Protein 5L7S (pdb70)

Solvent-accessible surface area: 15177 Å² total; per-residue (Å²): 104,92,73,116,59,77,24,108,88,24,49,145,74,151,44,56,0,103,105,5,12,48,108,40,53,6,24,177,110,39,10,119,38,108,123,4,69,64,1,23,4,0,4,86,2,0,84,42,28,18,87,104,76,27,82,140,32,0,29,12,31,26,4,1,9,14,2,2,147,68,5,36,10,102,84,1,147,115,10,4,87,64,3,98,134,34,126,45,13,57,157,13,0,28,32,1,53,154,45,22,58,9,107,42,23,212,135,21,22,127,135,82,42,73,0,41,102,8,0,56,89,14,67,0,70,76,7,22,88,61,0,48,71,0,32,0,3,128,19,0,12,89,0,0,61,91,25,51,120,115,152,194,1,10,26,68,76,0,3,58,3,0,87,121,13,10,131,111,52,90,38,4,0,81,3,0,6,93,7,20,114,42,105,44,0,78,78,45,0,19,100,2,0,37,99,8,0,108,85,26,119,78,0,27,147,28,0,17,77,16,0,38,173,46,153,29,57,2,62,36,0,16,146,0,8,118,5,72,96,204,122,176,146,40,122,19,12,82,14,0,34,143,2,3,82,48,16,82,98,141,36,64,145,130,20,42,29,96,73,92,0,82,110,60,48,165,208

Organism: Phytophthora infestans (strain T30-4) (NCBI:txid403677)

Sequence (267 aa):
SAEEAQLKVWIQSQIHPRELFGVLSLGKRAAKLDDNPDFVQWLRLVKDFRANNGNQAFSDLDIYYLLLKTNSPEQLKLLFETLRHTPGMTKIGASMEKSLSGNWIRKALEQDTYPTIVYNTLRLKDAGTKLDDTPMFRQWLEYVEKYWNKNFFGDTQMLTLFQKTMTEEEDIIKLVHMLRNNPGMKSHADKLERYLLLTSESSHKTMADVWLKARETPEEVFRILRLAEKQDDNRMLNLWLRYTQTYRDKIDKNAFSDAEALQFFRK

Structure (mmCIF, N/CA/C/O backbone):
data_5L7S
#
_entry.id   5L7S
#
_cell.length_a   89.160
_cell.length_b   89.160
_cell.length_c   144.320
_cell.angle_alpha   90.00
_cell.angle_beta   90.00
_cell.angle_gamma   120.00
#
_symmetry.space_group_name_H-M   'P 31 2 1'
#
loop_
_atom_site.group_PDB
_atom_site.id
_atom_site.type_symbol
_atom_site.label_atom_id
_atom_site.label_alt_id
_atom_site.label_comp_id
_atom_site.label_asym_id
_atom_site.label_entity_id
_atom_site.label_seq_id
_atom_site.pdbx_PDB_ins_code
_atom_site.Cartn_x
_atom_site.Cartn_y
_atom_site.Cartn_z
_atom_site.occupancy
_atom_site.B_iso_or_equiv
_atom_site.auth_seq_id
_atom_site.auth_comp_id
_atom_site.auth_asym_id
_atom_site.auth_atom_id
_atom_site.pdbx_PDB_model_num
ATOM 1 N N . SER A 1 8 ? -6.176 32.440 -44.093 1.00 111.15 97 SER A N 1
ATOM 2 C CA . SER A 1 8 ? -6.891 33.391 -43.191 1.00 109.36 97 SER A CA 1
ATOM 3 C C . SER A 1 8 ? -5.954 34.508 -42.730 1.00 106.62 97 SER A C 1
ATOM 4 O O . SER A 1 8 ? -4.839 34.238 -42.270 1.00 102.29 97 SER A O 1
ATOM 7 N N . ALA A 1 9 ? -6.429 35.750 -42.838 1.00 107.19 98 ALA A N 1
ATOM 8 C CA . ALA A 1 9 ? -5.635 36.947 -42.509 1.00 107.39 98 ALA A CA 1
ATOM 9 C C . ALA A 1 9 ? -5.131 36.951 -41.059 1.00 107.44 98 ALA A C 1
ATOM 10 O O . ALA A 1 9 ? -3.944 37.196 -40.805 1.00 100.93 98 ALA A O 1
ATOM 12 N N . GLU A 1 10 ? -6.039 36.674 -40.124 1.00 106.15 99 GLU A N 1
ATOM 13 C CA . GLU A 1 10 ? -5.694 36.587 -38.705 1.00 105.06 99 GLU A CA 1
ATOM 14 C C . GLU A 1 10 ? -4.726 35.436 -38.425 1.00 106.67 99 GLU A C 1
ATOM 15 O O . GLU A 1 10 ? -3.748 35.614 -37.693 1.00 105.31 99 GLU A O 1
ATOM 21 N N . GLU A 1 11 ? -4.998 34.270 -39.013 1.00 108.86 100 GLU A N 1
ATOM 22 C CA . GLU A 1 11 ? -4.146 33.082 -38.830 1.00 111.00 100 GLU A CA 1
ATOM 23 C C . GLU A 1 11 ? -2.695 33.291 -39.273 1.00 106.25 100 GLU A C 1
ATOM 24 O O . GLU A 1 11 ? -1.780 32.781 -38.628 1.00 100.03 100 GLU A O 1
ATOM 30 N N . ALA A 1 12 ? -2.496 34.036 -40.362 1.00 105.33 101 ALA A N 1
ATOM 31 C CA . ALA A 1 12 ? -1.152 34.337 -40.885 1.00 106.04 101 ALA A CA 1
ATOM 32 C C . ALA A 1 12 ? -0.398 35.375 -40.048 1.00 104.49 101 ALA A C 1
ATOM 33 O O . ALA A 1 12 ? 0.813 35.239 -39.841 1.00 100.49 101 ALA A O 1
ATOM 35 N N . GLN A 1 13 ? -1.110 36.414 -39.594 1.00 103.49 102 GLN A N 1
A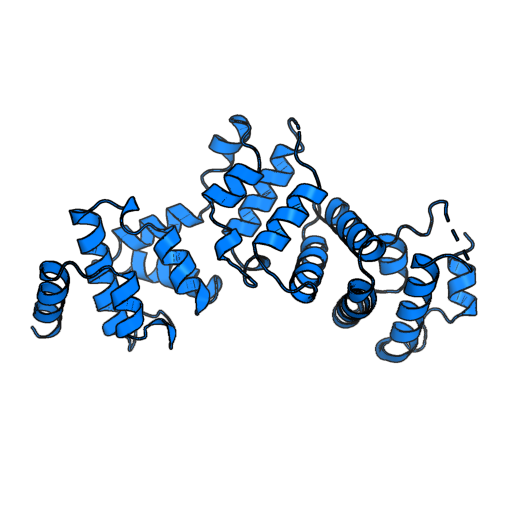TOM 36 C CA . GLN A 1 13 ? -0.538 37.450 -38.716 1.00 98.79 102 GLN A CA 1
ATOM 37 C C . GLN A 1 13 ? 0.026 36.845 -37.431 1.00 97.45 102 GLN A C 1
ATOM 38 O O . GLN A 1 13 ? 1.138 37.174 -37.014 1.00 96.50 102 GLN A O 1
ATOM 44 N N . LEU A 1 14 ? -0.759 35.968 -36.815 1.00 96.68 103 LEU A N 1
ATOM 45 C CA . LEU A 1 14 ? -0.335 35.216 -35.636 1.00 98.54 103 LEU A CA 1
ATOM 46 C C . LEU A 1 14 ? 0.998 34.480 -35.861 1.00 98.57 103 LEU A C 1
ATOM 47 O O . LEU A 1 14 ? 1.898 34.554 -35.019 1.00 94.79 103 LEU A O 1
ATOM 52 N N . LYS A 1 15 ? 1.131 33.810 -37.010 1.00 101.73 104 LYS A N 1
ATOM 53 C CA . LYS A 1 15 ? 2.374 33.101 -37.355 1.00 103.93 104 LYS A CA 1
ATOM 54 C C . LYS A 1 15 ? 3.551 34.063 -37.368 1.00 100.03 104 LYS A C 1
ATOM 55 O O . LYS A 1 15 ? 4.601 33.776 -36.784 1.00 97.36 104 LYS A O 1
ATOM 61 N N . VAL A 1 16 ? 3.353 35.214 -38.011 1.00 98.48 105 VAL A N 1
ATOM 62 C CA . VAL A 1 16 ? 4.393 36.243 -38.101 1.00 99.72 105 VAL A CA 1
ATOM 63 C C . VAL A 1 16 ? 4.901 36.617 -36.707 1.00 99.53 105 VAL A C 1
ATOM 64 O O . VAL A 1 16 ? 6.107 36.607 -36.474 1.00 100.53 105 VAL A O 1
ATOM 68 N N . TRP A 1 17 ? 3.980 36.903 -35.786 1.00 100.57 106 TRP A N 1
ATOM 69 C CA . TRP A 1 17 ? 4.347 37.276 -34.410 1.00 100.28 106 TRP A CA 1
ATOM 70 C C . TRP A 1 17 ? 5.117 36.167 -33.692 1.00 100.47 106 TRP A C 1
ATOM 71 O O . TRP A 1 17 ? 6.092 36.444 -32.980 1.00 96.36 106 TRP A O 1
ATOM 82 N N . ILE A 1 18 ? 4.677 34.923 -33.889 1.00 99.69 107 ILE A N 1
ATOM 83 C CA . ILE A 1 18 ? 5.274 33.768 -33.210 1.00 100.54 107 ILE A CA 1
ATOM 84 C C . ILE A 1 18 ? 6.699 33.537 -33.714 1.00 101.61 107 ILE A C 1
ATOM 85 O O . ILE A 1 18 ? 7.637 33.459 -32.913 1.00 96.01 107 ILE A O 1
ATOM 90 N N . GLN A 1 19 ? 6.849 33.446 -35.037 1.00 105.71 108 GLN A N 1
ATOM 91 C CA . GLN A 1 19 ? 8.170 33.334 -35.682 1.00 107.82 108 GLN A CA 1
ATOM 92 C C . GLN A 1 19 ? 9.113 34.471 -35.295 1.00 105.32 108 GLN A C 1
ATOM 93 O O . GLN A 1 19 ? 10.307 34.244 -35.094 1.00 103.84 108 GLN A O 1
ATOM 99 N N . SER A 1 20 ? 8.564 35.682 -35.184 1.00 105.25 109 SER A N 1
ATOM 100 C CA . SER A 1 20 ? 9.328 36.872 -34.787 1.00 103.90 109 SER A CA 1
ATOM 101 C C . SER A 1 20 ? 9.803 36.877 -33.334 1.00 103.27 109 SER A C 1
ATOM 102 O O . SER A 1 20 ? 10.736 37.612 -33.002 1.00 94.62 109 SER A O 1
ATOM 105 N N . GLN A 1 21 ? 9.145 36.086 -32.481 1.00 107.51 110 GLN A N 1
ATOM 106 C CA . GLN A 1 21 ? 9.450 35.994 -31.049 1.00 107.73 110 GLN A CA 1
ATOM 107 C C . GLN A 1 21 ? 9.317 37.350 -30.344 1.00 107.10 110 GLN A C 1
ATOM 108 O O . GLN A 1 21 ? 10.109 37.691 -29.456 1.00 105.65 110 GLN A O 1
ATOM 114 N N . ILE A 1 22 ? 8.309 38.116 -30.763 1.00 105.69 111 ILE A N 1
ATOM 115 C CA . ILE A 1 22 ? 7.997 39.408 -30.156 1.00 104.98 111 ILE A CA 1
ATOM 116 C C . ILE A 1 22 ? 7.376 39.172 -28.777 1.00 104.92 111 ILE A C 1
ATOM 117 O O . ILE A 1 22 ? 6.540 38.279 -28.615 1.00 107.43 111 ILE A O 1
ATOM 122 N N . HIS A 1 23 ? 7.812 39.951 -27.787 1.00 102.32 112 HIS A N 1
ATOM 123 C CA . HIS A 1 23 ? 7.354 39.777 -26.407 1.00 101.67 112 HIS A CA 1
ATOM 124 C C . HIS A 1 23 ? 5.961 40.405 -26.255 1.00 100.38 112 HIS A C 1
ATOM 125 O O . HIS A 1 23 ? 5.743 41.509 -26.755 1.00 103.47 112 HIS A O 1
ATOM 132 N N . PRO A 1 24 ? 5.013 39.714 -25.575 1.00 95.22 113 PRO A N 1
ATOM 133 C CA . PRO A 1 24 ? 3.637 40.245 -25.544 1.00 94.25 113 PRO A CA 1
ATOM 134 C C . PRO A 1 24 ? 3.467 41.658 -24.952 1.00 92.28 113 PRO A C 1
ATOM 135 O O . PRO A 1 24 ? 2.572 42.379 -25.389 1.00 87.62 113 PRO A O 1
ATOM 139 N N . ARG A 1 25 ? 4.292 42.045 -23.976 1.00 93.27 114 ARG A N 1
ATOM 140 C CA . ARG A 1 25 ? 4.289 43.435 -23.492 1.00 98.26 114 ARG A CA 1
ATOM 141 C C . ARG A 1 25 ? 4.598 44.431 -24.616 1.00 97.57 114 ARG A C 1
ATOM 142 O O . ARG A 1 25 ? 3.928 45.465 -24.719 1.00 96.77 114 ARG A O 1
ATOM 150 N N . GLU A 1 26 ? 5.591 44.111 -25.452 1.00 96.00 115 GLU A N 1
ATOM 151 C CA . GLU A 1 26 ? 5.956 44.955 -26.605 1.00 94.24 115 GLU A CA 1
ATOM 152 C C . GLU A 1 26 ? 4.812 45.044 -27.614 1.00 90.38 115 GLU A C 1
ATOM 153 O O . GLU A 1 26 ? 4.495 46.132 -28.098 1.00 89.98 115 GLU A O 1
ATOM 159 N N . LEU A 1 27 ? 4.200 43.902 -27.927 1.00 87.29 116 LEU A N 1
ATOM 160 C CA . LEU A 1 27 ? 3.076 43.864 -28.869 1.00 85.33 116 LEU A CA 1
ATOM 161 C C . LEU A 1 27 ? 1.847 44.591 -28.326 1.00 81.90 116 LEU A C 1
ATOM 162 O O . LEU A 1 27 ? 1.150 45.267 -29.076 1.00 82.78 116 LEU A O 1
ATOM 167 N N . PHE A 1 28 ? 1.580 44.438 -27.031 1.00 81.65 117 PHE A N 1
ATOM 168 C CA . PHE A 1 28 ? 0.474 45.147 -26.374 1.00 83.43 117 PHE A CA 1
ATOM 169 C C . PHE A 1 28 ? 0.579 46.665 -26.596 1.00 82.40 117 PHE A C 1
ATOM 170 O O . PHE A 1 28 ? -0.416 47.322 -26.924 1.00 79.26 117 PHE A O 1
ATOM 178 N N . GLY A 1 29 ? 1.794 47.194 -26.443 1.00 81.22 118 GLY A N 1
ATOM 179 C CA . GLY A 1 29 ? 2.100 48.594 -26.734 1.00 83.71 118 GLY A CA 1
ATOM 180 C C . GLY A 1 29 ? 1.843 49.036 -28.169 1.00 86.05 118 GLY A C 1
ATOM 181 O O . GLY A 1 29 ? 1.105 50.002 -28.393 1.00 84.81 118 GLY A O 1
ATOM 182 N N . VAL A 1 30 ? 2.422 48.329 -29.141 1.00 87.73 119 VAL A N 1
ATOM 183 C CA . VAL A 1 30 ? 2.308 48.730 -30.558 1.00 88.79 119 VAL A CA 1
ATOM 184 C C . VAL A 1 30 ? 0.903 48.517 -31.138 1.00 85.68 119 VAL A C 1
ATOM 185 O O . VAL A 1 30 ? 0.484 49.250 -32.035 1.00 85.49 119 VAL A O 1
ATOM 189 N N . LEU A 1 31 ? 0.180 47.523 -30.625 1.00 84.88 120 LEU A N 1
ATOM 190 C CA . LEU A 1 31 ? -1.238 47.350 -30.954 1.00 84.94 120 LEU A CA 1
ATOM 191 C C . LEU A 1 31 ? -2.139 48.340 -30.209 1.00 83.69 120 LEU A C 1
ATOM 192 O O . LEU A 1 31 ? -3.335 48.393 -30.491 1.00 80.81 120 LEU A O 1
ATOM 197 N N . SER A 1 32 ? -1.578 49.088 -29.251 1.00 86.31 121 SER A N 1
ATOM 198 C CA . SER A 1 32 ? -2.282 50.153 -28.524 1.00 87.85 121 SER A CA 1
ATOM 199 C C . SER A 1 32 ? -3.554 49.624 -27.863 1.00 88.90 121 SER A C 1
ATOM 200 O O . SER A 1 32 ? -4.633 50.205 -27.986 1.00 88.57 121 SER A O 1
ATOM 203 N N . LEU A 1 33 ? -3.408 48.496 -27.177 1.00 89.68 122 LEU A N 1
ATOM 204 C CA . LEU A 1 33 ? -4.527 47.853 -26.494 1.00 91.50 122 LEU A CA 1
ATOM 205 C C . LEU A 1 33 ? -4.797 48.509 -25.136 1.00 93.86 122 LEU A C 1
ATOM 206 O O . LEU A 1 33 ? -5.856 48.295 -24.545 1.00 93.24 122 LEU A O 1
ATOM 211 N N . GLY A 1 34 ? -3.845 49.314 -24.656 1.00 96.18 123 GLY A N 1
ATOM 212 C CA . GLY A 1 34 ? -4.058 50.181 -23.498 1.00 97.37 123 GLY A CA 1
ATOM 213 C C . GLY A 1 34 ? -5.036 51.329 -23.706 1.00 98.70 123 GLY A C 1
ATOM 214 O O . GLY A 1 34 ? -5.571 51.855 -22.736 1.00 103.31 123 GLY A O 1
ATOM 215 N N . LYS A 1 35 ? -5.289 51.711 -24.960 1.00 103.09 124 LYS A N 1
ATOM 216 C CA . LYS A 1 35 ? -6.165 52.852 -25.281 1.00 103.74 124 LYS A CA 1
ATOM 217 C C . LYS A 1 35 ? -7.670 52.549 -25.212 1.00 102.45 124 LYS A C 1
ATOM 218 O O . LYS A 1 35 ? -8.481 53.448 -25.429 1.00 109.14 124 LYS A O 1
ATOM 224 N N . ARG A 1 36 ? -8.050 51.302 -24.934 1.00 102.01 125 ARG A N 1
ATOM 225 C CA . ARG A 1 36 ? -9.465 50.907 -24.921 1.00 102.93 125 ARG A CA 1
ATOM 226 C C . ARG A 1 36 ? -9.732 49.691 -24.029 1.00 102.50 125 ARG A C 1
ATOM 227 O O . ARG A 1 36 ? -8.805 49.005 -23.586 1.00 98.42 125 ARG A O 1
ATOM 235 N N . ALA A 1 37 ? -11.017 49.447 -23.780 1.00 102.93 126 ALA A N 1
ATOM 236 C CA . ALA A 1 37 ? -11.468 48.374 -22.898 1.00 103.10 126 ALA A CA 1
ATOM 237 C C . ALA A 1 37 ? -10.995 47.016 -23.391 1.00 103.47 126 ALA A C 1
ATOM 238 O O . ALA A 1 37 ? -11.062 46.731 -24.588 1.00 106.76 126 ALA A O 1
ATOM 240 N N . ALA A 1 38 ? -10.509 46.193 -22.464 1.00 100.84 127 ALA A N 1
ATOM 241 C CA . ALA A 1 38 ? -10.145 44.813 -22.763 1.00 98.84 127 ALA A CA 1
ATOM 242 C C . ALA A 1 38 ? -11.408 43.950 -22.780 1.00 98.40 127 ALA A C 1
ATOM 243 O O . ALA A 1 38 ? -11.784 43.352 -21.772 1.00 94.32 127 ALA A O 1
ATOM 245 N N . LYS A 1 39 ? -12.069 43.933 -23.936 1.00 102.31 128 LYS A N 1
ATOM 246 C CA . LYS A 1 39 ? -13.246 43.099 -24.192 1.00 105.80 128 LYS A CA 1
ATOM 247 C C . LYS A 1 39 ? -12.969 42.239 -25.413 1.00 104.96 128 LYS A C 1
ATOM 248 O O . LYS A 1 39 ? -12.080 42.555 -26.202 1.00 102.43 128 LYS A O 1
ATOM 254 N N . LEU A 1 40 ? -13.731 41.159 -25.571 1.00 106.64 129 LEU A N 1
ATOM 255 C CA . LEU A 1 40 ? -13.629 40.309 -26.765 1.00 111.23 129 LEU A CA 1
ATOM 256 C C . LEU A 1 40 ? -14.436 40.825 -27.967 1.00 115.21 129 LEU A C 1
ATOM 257 O O . LEU A 1 40 ? -14.176 40.409 -29.100 1.00 115.55 129 LEU A O 1
ATOM 262 N N . ASP A 1 41 ? -15.398 41.719 -27.729 1.00 120.09 130 ASP A N 1
ATOM 263 C CA . ASP A 1 41 ? -16.247 42.260 -28.796 1.00 122.88 130 ASP A CA 1
ATOM 264 C C . ASP A 1 41 ? -15.663 43.543 -29.364 1.00 122.94 130 ASP A C 1
ATOM 265 O O . ASP A 1 41 ? -15.233 44.420 -28.611 1.00 118.33 130 ASP A O 1
ATOM 270 N N . ASP A 1 42 ? -15.663 43.637 -30.695 1.00 127.15 131 ASP A N 1
ATOM 271 C CA . ASP A 1 42 ? -15.078 44.761 -31.429 1.00 131.24 131 ASP A CA 1
ATOM 272 C C . ASP A 1 42 ? -13.627 45.032 -30.998 1.00 125.94 131 ASP A C 1
ATOM 273 O O . ASP A 1 42 ? -13.223 46.182 -30.808 1.00 129.49 131 ASP A O 1
ATOM 278 N N . ASN A 1 43 ? -12.854 43.961 -30.831 1.00 118.69 132 ASN A N 1
ATOM 279 C CA . ASN A 1 43 ? -11.453 44.075 -30.430 1.00 111.75 132 ASN A CA 1
ATOM 280 C C . ASN A 1 43 ? -10.646 42.857 -30.904 1.00 112.82 132 ASN A C 1
ATOM 281 O O . ASN A 1 43 ? -9.986 42.187 -30.103 1.00 113.01 132 ASN A O 1
ATOM 286 N N . PRO A 1 44 ? -10.674 42.582 -32.226 1.00 114.59 133 PRO A N 1
ATOM 287 C CA . PRO A 1 44 ? -9.962 41.417 -32.763 1.00 111.10 133 PRO A CA 1
ATOM 288 C C . PRO A 1 44 ? -8.447 41.472 -32.539 1.00 107.59 133 PRO A C 1
ATOM 289 O O . PRO A 1 44 ? -7.802 40.425 -32.515 1.00 106.08 133 PRO A O 1
ATOM 293 N N . ASP A 1 45 ? -7.896 42.679 -32.387 1.00 104.43 134 ASP A N 1
ATOM 294 C CA . ASP A 1 45 ? -6.492 42.851 -32.003 1.00 104.26 134 ASP A CA 1
ATOM 295 C C . ASP A 1 45 ? -6.203 42.307 -30.607 1.00 98.62 134 ASP A C 1
ATOM 296 O O . ASP A 1 45 ? -5.135 41.737 -30.381 1.00 95.18 134 ASP A O 1
ATOM 301 N N . PHE A 1 46 ? -7.143 42.490 -29.679 1.00 95.34 135 PHE A N 1
ATOM 302 C CA . PHE A 1 46 ? -7.005 41.937 -28.328 1.00 94.86 135 PHE A CA 1
ATOM 303 C C . PHE A 1 46 ? -7.102 40.412 -28.334 1.00 94.68 135 PHE A C 1
ATOM 304 O O . PHE A 1 46 ? -6.263 39.734 -27.739 1.00 95.78 135 PHE A O 1
ATOM 312 N N . VAL A 1 47 ? -8.114 39.880 -29.017 1.00 95.71 136 VAL A N 1
ATOM 313 C CA . VAL A 1 47 ? -8.299 38.423 -29.123 1.00 95.48 136 VAL A CA 1
ATOM 314 C C . VAL A 1 47 ? -7.033 37.778 -29.699 1.00 93.15 136 VAL A C 1
ATOM 315 O O . VAL A 1 47 ? -6.528 36.799 -29.151 1.00 91.03 136 VAL A O 1
ATOM 319 N N . GLN A 1 48 ? -6.525 38.353 -30.789 1.00 92.63 137 GLN A N 1
ATOM 320 C CA . GLN A 1 48 ? -5.255 37.927 -31.391 1.00 93.43 137 GLN A CA 1
ATOM 321 C C . GLN A 1 48 ? -4.089 38.014 -30.401 1.00 89.94 137 GLN A C 1
ATOM 322 O O . GLN A 1 48 ? -3.259 37.106 -30.335 1.00 89.19 137 GLN A O 1
ATOM 328 N N . TRP A 1 49 ? -4.030 39.103 -29.636 1.00 89.48 138 TRP A N 1
ATOM 329 C CA . TRP A 1 49 ? -3.005 39.255 -28.599 1.00 86.18 138 TRP A CA 1
ATOM 330 C C . TRP A 1 49 ? -3.050 38.116 -27.576 1.00 86.35 138 TRP A C 1
ATOM 331 O O . TRP A 1 49 ? -2.003 37.621 -27.166 1.00 86.59 138 TRP A O 1
ATOM 342 N N . LEU A 1 50 ? -4.254 37.697 -27.182 1.00 87.85 139 LEU A N 1
ATOM 343 C CA . LEU A 1 50 ? -4.414 36.557 -26.270 1.00 89.78 139 LEU A CA 1
ATOM 344 C C . LEU A 1 50 ? -3.916 35.263 -26.910 1.00 91.54 139 LEU A C 1
ATOM 345 O O . LEU A 1 50 ? -3.229 34.470 -26.256 1.00 92.70 139 LEU A O 1
ATOM 350 N N . ARG A 1 51 ? -4.243 35.067 -28.189 1.00 91.86 140 ARG A N 1
ATOM 351 C CA . ARG A 1 51 ? -3.748 33.911 -28.942 1.00 91.46 140 ARG A CA 1
ATOM 352 C C . ARG A 1 51 ? -2.213 33.852 -28.944 1.00 93.84 140 ARG A C 1
ATOM 353 O O . ARG A 1 51 ? -1.641 32.775 -28.760 1.00 97.22 140 ARG A O 1
ATOM 361 N N . LEU A 1 52 ? -1.555 35.001 -29.120 1.00 93.77 141 LEU A N 1
ATOM 362 C CA . LEU A 1 52 ? -0.092 35.071 -28.998 1.00 95.15 141 LEU A CA 1
ATOM 363 C C . LEU A 1 52 ? 0.379 34.755 -27.584 1.00 96.21 141 LEU A C 1
ATOM 364 O O . LEU A 1 52 ? 1.367 34.044 -27.408 1.00 100.36 141 LEU A O 1
ATOM 369 N N . VAL A 1 53 ? -0.300 35.313 -26.585 1.00 96.43 142 VAL A N 1
ATOM 370 C CA . VAL A 1 53 ? 0.062 35.073 -25.191 1.00 95.66 142 VAL A CA 1
ATOM 371 C C . VAL A 1 53 ? 0.007 33.571 -24.926 1.00 94.69 142 VAL A C 1
ATOM 372 O O . VAL A 1 53 ? 0.979 32.998 -24.449 1.00 94.10 142 VAL A O 1
ATOM 376 N N . LYS A 1 54 ? -1.114 32.947 -25.287 1.00 96.78 143 LYS A N 1
ATOM 377 C CA . LYS A 1 54 ? -1.302 31.492 -25.175 1.00 101.22 143 LYS A CA 1
ATOM 378 C C . LYS A 1 54 ? -0.112 30.698 -25.732 1.00 101.03 143 LYS A C 1
ATOM 379 O O . LYS A 1 54 ? 0.475 29.877 -25.026 1.00 102.17 143 LYS A O 1
ATOM 385 N N . ASP A 1 55 ? 0.244 30.965 -26.987 1.00 102.30 144 ASP A N 1
ATOM 386 C CA . ASP A 1 55 ? 1.365 30.285 -27.647 1.00 104.26 144 ASP A CA 1
ATOM 387 C C . ASP A 1 55 ? 2.716 30.599 -26.997 1.00 102.90 144 ASP A C 1
ATOM 388 O O . ASP A 1 55 ? 3.554 29.708 -26.852 1.00 106.53 144 ASP A O 1
ATOM 39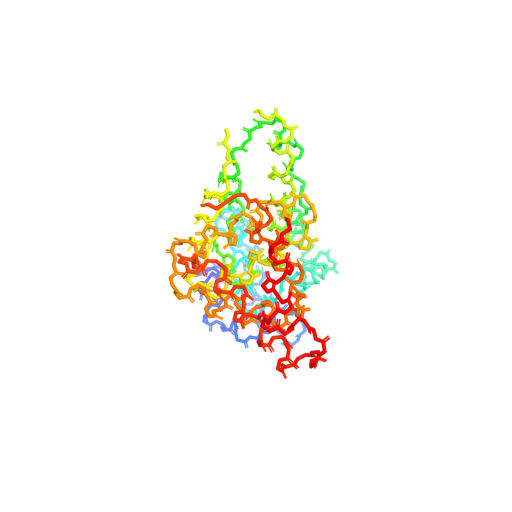3 N N . PHE A 1 56 ? 2.921 31.861 -26.624 1.00 101.76 145 PHE A N 1
ATOM 394 C CA . PHE A 1 56 ? 4.161 32.302 -25.970 1.00 98.32 145 PHE A CA 1
ATOM 395 C C . PHE A 1 56 ? 4.403 31.576 -24.644 1.00 96.25 145 PHE A C 1
ATOM 396 O O . PHE A 1 56 ? 5.544 31.304 -24.293 1.00 96.55 145 PHE A O 1
ATOM 404 N N . ARG A 1 57 ? 3.329 31.264 -23.921 1.00 99.02 146 ARG A N 1
ATOM 405 C CA . ARG A 1 57 ? 3.421 30.510 -22.666 1.00 101.53 146 ARG A CA 1
ATOM 406 C C . ARG A 1 57 ? 3.803 29.059 -22.893 1.00 105.03 146 ARG A C 1
ATOM 407 O O . ARG A 1 57 ? 4.752 28.565 -22.282 1.00 106.84 146 ARG A O 1
ATOM 415 N N . ALA A 1 58 ? 3.047 28.385 -23.759 1.00 105.19 147 ALA A N 1
ATOM 416 C CA . ALA A 1 58 ? 3.333 27.002 -24.147 1.00 105.36 147 ALA A CA 1
ATOM 417 C C . ALA A 1 58 ? 4.814 26.815 -24.502 1.00 110.60 147 ALA A C 1
ATOM 418 O O . ALA A 1 58 ? 5.492 25.964 -23.924 1.00 116.51 147 ALA A O 1
ATOM 420 N N . ASN A 1 59 ? 5.314 27.650 -25.412 1.00 113.05 148 ASN A N 1
ATOM 421 C CA . ASN A 1 59 ? 6.698 27.550 -25.895 1.00 112.47 148 ASN A CA 1
ATOM 422 C C . ASN A 1 59 ? 7.780 28.027 -24.912 1.00 109.24 148 ASN A C 1
ATOM 423 O O . ASN A 1 59 ? 8.921 27.581 -25.022 1.00 114.48 148 ASN A O 1
ATOM 428 N N . ASN A 1 60 ? 7.441 28.921 -23.976 1.00 105.17 149 ASN A N 1
ATOM 429 C CA . ASN A 1 60 ? 8.431 29.489 -23.027 1.00 103.66 149 ASN A CA 1
ATOM 430 C C . ASN A 1 60 ? 8.180 29.242 -21.529 1.00 103.79 149 ASN A C 1
ATOM 431 O O . ASN A 1 60 ? 9.046 29.559 -20.711 1.00 102.55 149 ASN A O 1
ATOM 436 N N . GLY A 1 61 ? 7.026 28.680 -21.166 1.00 101.85 150 GLY A N 1
ATOM 437 C CA . GLY A 1 61 ? 6.625 28.547 -19.761 1.00 101.93 150 GLY A CA 1
ATOM 438 C C . GLY A 1 61 ? 5.823 29.746 -19.279 1.00 104.00 150 GLY A C 1
ATOM 439 O O . GLY A 1 61 ? 5.955 30.849 -19.817 1.00 103.49 150 GLY A O 1
ATOM 440 N N . ASN A 1 62 ? 4.994 29.526 -18.260 1.00 105.94 151 ASN A N 1
ATOM 441 C CA . ASN A 1 62 ? 4.099 30.568 -17.736 1.00 105.59 151 ASN A CA 1
ATOM 442 C C . ASN A 1 62 ? 4.822 31.759 -17.122 1.00 104.63 151 ASN A C 1
ATOM 443 O O . ASN A 1 62 ? 4.372 32.884 -17.280 1.00 106.98 151 ASN A O 1
ATOM 448 N N . GLN A 1 63 ? 5.927 31.511 -16.423 1.00 106.51 152 GLN A N 1
ATOM 449 C CA . GLN A 1 63 ? 6.753 32.599 -15.867 1.00 109.10 152 GLN A CA 1
ATOM 450 C C . GLN A 1 63 ? 7.280 33.584 -16.932 1.00 106.07 152 GLN A C 1
ATOM 451 O O . GLN A 1 63 ? 7.503 34.752 -16.621 1.00 109.09 152 GLN A O 1
ATOM 457 N N . ALA A 1 64 ? 7.460 33.122 -18.174 1.00 104.13 153 ALA A N 1
ATOM 458 C CA . ALA A 1 64 ? 7.856 33.997 -19.298 1.00 100.56 153 ALA A CA 1
ATOM 459 C C . ALA A 1 64 ? 6.900 35.181 -19.506 1.00 99.30 153 ALA A C 1
ATOM 460 O O . ALA A 1 64 ? 7.325 36.249 -19.949 1.00 100.69 153 ALA A O 1
ATOM 462 N N . PHE A 1 65 ? 5.614 34.969 -19.213 1.00 96.02 154 PHE A N 1
ATOM 463 C CA . PHE A 1 65 ? 4.621 36.046 -19.143 1.00 88.67 154 PHE A CA 1
ATOM 464 C C . PHE A 1 65 ? 3.460 35.616 -18.234 1.00 86.88 154 PHE A C 1
ATOM 465 O O . PHE A 1 65 ? 2.467 35.038 -18.690 1.00 83.26 154 PHE A O 1
ATOM 473 N N . SER A 1 66 ? 3.618 35.895 -16.939 1.00 85.58 155 SER A N 1
ATOM 474 C CA . SER A 1 66 ? 2.762 35.340 -15.881 1.00 84.89 155 SER A CA 1
ATOM 475 C C . SER A 1 66 ? 1.325 35.848 -15.879 1.00 84.47 155 SER A C 1
ATOM 476 O O . SER A 1 66 ? 0.970 36.762 -16.619 1.00 85.66 155 SER A O 1
ATOM 479 N N . ASP A 1 67 ? 0.508 35.221 -15.034 1.00 86.54 156 ASP A N 1
ATOM 480 C CA . ASP A 1 67 ? -0.840 35.704 -14.736 1.00 86.93 156 ASP A CA 1
ATOM 481 C C . ASP A 1 67 ? -0.791 37.131 -14.203 1.00 86.50 156 ASP A C 1
ATOM 482 O O . ASP A 1 67 ? -1.568 37.983 -14.638 1.00 85.54 156 ASP A O 1
ATOM 487 N N . LEU A 1 68 ? 0.130 37.386 -13.275 1.00 84.29 157 LEU A N 1
ATOM 488 C CA . LEU A 1 68 ? 0.270 38.713 -12.679 1.00 86.56 157 LEU A CA 1
ATOM 489 C C . LEU A 1 68 ? 0.784 39.755 -13.677 1.00 86.81 157 LEU A C 1
ATOM 490 O O . LEU A 1 68 ? 0.269 40.881 -13.700 1.00 87.32 157 LEU A O 1
ATOM 495 N N . ASP A 1 69 ? 1.769 39.380 -14.501 1.00 85.21 158 ASP A N 1
ATOM 496 C CA . ASP A 1 69 ? 2.202 40.216 -15.637 1.00 86.58 158 ASP A CA 1
ATOM 497 C C . ASP A 1 69 ? 0.987 40.647 -16.456 1.00 85.15 158 ASP A C 1
ATOM 498 O O . ASP A 1 69 ? 0.822 41.836 -16.756 1.00 86.85 158 ASP A O 1
ATOM 503 N N . ILE A 1 70 ? 0.137 39.676 -16.794 1.00 79.77 159 ILE A N 1
ATOM 504 C CA . ILE A 1 70 ? -1.092 39.944 -17.537 1.00 77.35 159 ILE A CA 1
ATOM 505 C C . ILE A 1 70 ? -2.037 40.830 -16.729 1.00 74.84 159 ILE A C 1
ATOM 506 O O . ILE A 1 70 ? -2.563 41.801 -17.260 1.00 77.42 159 ILE A O 1
ATOM 511 N N . TYR A 1 71 ? -2.252 40.498 -15.458 1.00 74.18 160 TYR A N 1
ATOM 512 C CA . TYR A 1 71 ? -3.209 41.237 -14.626 1.00 74.24 160 TYR A CA 1
ATOM 513 C C . TYR A 1 71 ? -2.811 42.699 -14.455 1.00 75.18 160 TYR A C 1
ATOM 514 O O . TYR A 1 71 ? -3.628 43.598 -14.659 1.00 75.74 160 TYR A O 1
ATOM 523 N N . TYR A 1 72 ? -1.557 42.934 -14.097 1.00 75.51 161 TYR A N 1
ATOM 524 C CA . TYR A 1 72 ? -1.118 44.288 -13.785 1.00 77.10 161 TYR A CA 1
ATOM 525 C C . TYR A 1 72 ? -0.928 45.168 -15.028 1.00 78.45 161 TYR A C 1
ATOM 526 O O . TYR A 1 72 ? -1.082 46.385 -14.935 1.00 82.65 161 TYR A O 1
ATOM 535 N N . LEU A 1 73 ? -0.643 44.566 -16.182 1.00 79.34 162 LEU A N 1
ATOM 536 C CA . LEU A 1 73 ? -0.635 45.306 -17.457 1.00 81.36 162 LEU A CA 1
ATOM 537 C C . LEU A 1 73 ? -2.029 45.831 -17.813 1.00 79.75 162 LEU A C 1
ATOM 538 O O . LEU A 1 73 ? -2.188 46.989 -18.209 1.00 80.05 162 LEU A O 1
ATOM 543 N N . LEU A 1 74 ? -3.025 44.961 -17.687 1.00 77.63 163 LEU A N 1
ATOM 544 C CA . LEU A 1 74 ? -4.404 45.302 -18.017 1.00 76.96 163 LEU A CA 1
ATOM 545 C C . LEU A 1 74 ? -5.038 46.212 -16.971 1.00 79.74 163 LEU A C 1
ATOM 546 O O . LEU A 1 74 ? -5.921 47.011 -17.302 1.00 81.19 163 LEU A O 1
ATOM 551 N N . LEU A 1 75 ? -4.599 46.078 -15.717 1.00 81.72 164 LEU A N 1
ATOM 552 C CA . LEU A 1 75 ? -5.116 46.895 -14.615 1.00 82.41 164 LEU A CA 1
ATOM 553 C C . LEU A 1 75 ? -4.802 48.379 -14.800 1.00 84.81 164 LEU A C 1
ATOM 554 O O . LEU A 1 75 ? -5.575 49.227 -14.347 1.00 85.30 164 LEU A O 1
ATOM 559 N N . LYS A 1 76 ? -3.684 48.693 -15.460 1.00 83.47 165 LYS A N 1
ATOM 560 C CA . LYS A 1 76 ? -3.325 50.087 -15.742 1.00 83.48 165 LYS A CA 1
ATOM 561 C C . LYS A 1 76 ? -4.454 50.853 -16.432 1.00 81.27 165 LYS A C 1
ATOM 562 O O . LYS A 1 76 ? -4.669 52.024 -16.123 1.00 85.23 165 LYS A O 1
ATOM 568 N N . THR A 1 77 ? -5.181 50.187 -17.333 1.00 79.17 166 THR A N 1
ATOM 569 C CA . THR A 1 77 ? -6.265 50.820 -18.098 1.00 79.28 166 THR A CA 1
ATOM 570 C C . THR A 1 77 ? -7.631 50.096 -18.065 1.00 78.41 166 THR A C 1
ATOM 571 O O . THR A 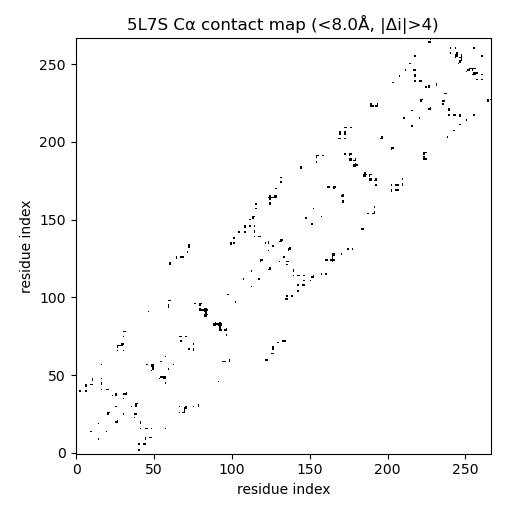1 77 ? -8.515 50.414 -18.867 1.00 77.83 166 THR A O 1
ATOM 575 N N . ASN A 1 78 ? -7.806 49.143 -17.148 1.00 79.12 167 ASN A N 1
ATOM 576 C CA . ASN A 1 78 ? -9.123 48.543 -16.862 1.00 79.72 167 ASN A CA 1
ATOM 577 C C . ASN A 1 78 ? -9.326 48.421 -15.363 1.00 76.85 167 ASN A C 1
ATOM 578 O O . ASN A 1 78 ? -8.353 48.317 -14.617 1.00 76.69 167 ASN A O 1
ATOM 583 N N . SER A 1 79 ? -10.585 48.421 -14.928 1.00 76.81 168 SER A N 1
ATOM 584 C CA . SER A 1 79 ? -10.916 48.269 -13.506 1.00 78.36 168 SER A CA 1
ATOM 585 C C . SER A 1 79 ? -10.917 46.787 -13.103 1.00 80.44 168 SER A C 1
ATOM 586 O O . SER A 1 79 ? -11.185 45.927 -13.947 1.00 81.21 168 SER A O 1
ATOM 589 N N . PRO A 1 80 ? -10.642 46.484 -11.812 1.00 82.33 169 PRO A N 1
ATOM 590 C CA . PRO A 1 80 ? -10.746 45.113 -11.285 1.00 83.06 169 PRO A CA 1
ATOM 591 C C . PRO A 1 80 ? -12.058 44.398 -11.630 1.00 83.68 169 PRO A C 1
ATOM 592 O O . PRO A 1 80 ? -12.052 43.194 -11.871 1.00 81.84 169 PRO A O 1
ATOM 596 N N . GLU A 1 81 ? -13.152 45.155 -11.675 1.00 87.39 170 GLU A N 1
ATOM 597 C CA . GLU A 1 81 ? -14.489 44.620 -11.924 1.00 90.17 170 GLU A CA 1
ATOM 598 C C . GLU A 1 81 ? -14.621 44.185 -13.385 1.00 88.44 170 GLU A C 1
ATOM 599 O O . GLU A 1 81 ? -15.148 43.107 -13.665 1.00 85.76 170 GLU A O 1
ATOM 605 N N . GLN A 1 82 ? -14.131 45.021 -14.302 1.00 86.43 171 GLN A N 1
ATOM 606 C CA . GLN A 1 82 ? -14.067 44.677 -15.729 1.00 85.63 171 GLN A CA 1
ATOM 607 C C . GLN A 1 82 ? -13.228 43.424 -15.982 1.00 84.61 171 GLN A C 1
ATOM 608 O O . GLN A 1 82 ? -13.635 42.544 -16.752 1.00 85.55 171 GLN A O 1
ATOM 614 N N . LEU A 1 83 ? -12.064 43.351 -15.332 1.00 80.08 172 LEU A N 1
ATOM 615 C CA . LEU A 1 83 ? -11.148 42.213 -15.492 1.00 79.21 172 LEU A CA 1
ATOM 616 C C . LEU A 1 83 ? -11.691 40.897 -14.920 1.00 79.14 172 LEU A C 1
ATOM 617 O O . LEU A 1 83 ? -11.415 39.826 -15.463 1.00 79.57 172 LEU A O 1
ATOM 622 N N . LYS A 1 84 ? -12.456 40.983 -13.834 1.00 76.42 173 LYS A N 1
ATOM 623 C CA . LYS A 1 84 ? -13.168 39.826 -13.285 1.00 79.39 173 LYS A CA 1
ATOM 624 C C . LYS A 1 84 ? -14.134 39.238 -14.318 1.00 80.97 173 LYS A C 1
ATOM 625 O O . LYS A 1 84 ? -14.148 38.021 -14.537 1.00 77.26 173 LYS A O 1
ATOM 631 N N . LEU A 1 85 ? -14.928 40.116 -14.939 1.00 84.20 174 LEU A N 1
ATOM 632 C CA . LEU A 1 85 ? -15.861 39.729 -16.001 1.00 87.06 174 LEU A CA 1
ATOM 633 C C . LEU A 1 85 ? -15.128 39.257 -17.248 1.00 86.51 174 LEU A C 1
ATOM 634 O O . LEU A 1 85 ? -15.583 38.325 -17.909 1.00 88.89 174 LEU A O 1
ATOM 639 N N . LEU A 1 86 ? -14.000 39.893 -17.569 1.00 83.35 175 LEU A N 1
ATOM 640 C CA . LEU A 1 86 ? -13.176 39.449 -18.693 1.00 80.74 175 LEU A CA 1
ATOM 641 C C . LEU A 1 86 ? -12.729 38.000 -18.525 1.00 81.51 175 LEU A C 1
ATOM 642 O O . LEU A 1 86 ? -12.901 37.196 -19.435 1.00 84.44 175 LEU A O 1
ATOM 647 N N . PHE A 1 87 ? -12.173 37.667 -17.363 1.00 83.31 176 PHE A N 1
ATOM 648 C CA . PHE A 1 87 ? -11.637 36.316 -17.135 1.00 83.35 176 PHE A CA 1
ATOM 649 C C . PHE A 1 87 ? -12.734 35.261 -17.049 1.00 84.70 176 PHE A C 1
ATOM 650 O O . PHE A 1 87 ? -12.519 34.116 -17.449 1.00 85.93 176 PHE A O 1
ATOM 658 N N . GLU A 1 88 ? -13.903 35.648 -16.543 1.00 85.76 177 GLU A N 1
ATOM 659 C CA . GLU A 1 88 ? -15.088 34.798 -16.618 1.00 88.15 177 GLU A CA 1
ATOM 660 C C . GLU A 1 88 ? -15.397 34.463 -18.080 1.00 88.81 177 GLU A C 1
ATOM 661 O O . GLU A 1 88 ? -15.521 33.290 -18.433 1.00 90.24 177 GLU A O 1
ATOM 667 N N . THR A 1 89 ? -15.486 35.494 -18.922 1.00 88.98 178 THR A N 1
ATOM 668 C CA . THR A 1 89 ? -15.774 35.320 -20.352 1.00 87.48 178 THR A CA 1
ATOM 669 C C . THR A 1 89 ? -14.736 34.437 -21.062 1.00 90.06 178 THR A C 1
ATOM 670 O O . THR A 1 89 ? -15.110 33.608 -21.895 1.00 96.17 178 THR A O 1
ATOM 674 N N . LEU A 1 90 ? -13.453 34.600 -20.732 1.00 87.32 179 LEU A N 1
ATOM 675 C CA . LEU A 1 90 ? -12.399 33.767 -21.333 1.00 87.20 179 LEU A CA 1
ATOM 676 C C . LEU A 1 90 ? -12.543 32.309 -20.930 1.00 87.27 179 LEU A C 1
ATOM 677 O O . LEU A 1 90 ? -12.424 31.420 -21.771 1.00 89.89 179 LEU A O 1
ATOM 682 N N . ARG A 1 91 ? -12.814 32.072 -19.648 1.00 87.89 180 ARG A N 1
ATOM 683 C CA . ARG A 1 91 ? -13.023 30.712 -19.132 1.00 87.99 180 ARG A CA 1
ATOM 684 C C . ARG A 1 91 ? -14.202 29.992 -19.814 1.00 86.08 180 ARG A C 1
ATOM 685 O O . ARG A 1 91 ? -14.215 28.764 -19.883 1.00 85.23 180 ARG A O 1
ATOM 693 N N . HIS A 1 92 ? -15.179 30.760 -20.303 1.00 85.33 181 HIS A N 1
ATOM 694 C CA . HIS A 1 92 ? -16.333 30.227 -21.033 1.00 84.99 181 HIS A CA 1
ATOM 695 C C . HIS A 1 92 ? -16.342 30.582 -22.536 1.00 86.24 181 HIS A C 1
ATOM 696 O O . HIS A 1 92 ? -17.412 30.727 -23.136 1.00 83.29 181 HIS A O 1
ATOM 703 N N . THR A 1 93 ? -15.152 30.708 -23.133 1.00 88.83 182 THR A N 1
ATOM 704 C CA . THR A 1 93 ? -14.994 30.939 -24.574 1.00 92.13 182 THR A CA 1
ATOM 705 C C . THR A 1 93 ? -14.125 29.814 -25.146 1.00 95.78 182 THR A C 1
ATOM 706 O O . THR A 1 93 ? -12.999 29.622 -24.677 1.00 96.01 182 THR A O 1
ATOM 710 N N . PRO A 1 94 ? -14.637 29.067 -26.155 1.00 100.80 183 PRO A N 1
ATOM 711 C CA . PRO A 1 94 ? -13.841 27.999 -26.773 1.00 98.01 183 PRO A CA 1
ATOM 712 C C . PRO A 1 94 ? -12.485 28.497 -27.261 1.00 95.51 183 PRO A C 1
ATOM 713 O O . PRO A 1 94 ? -12.416 29.538 -27.915 1.00 94.16 183 PRO A O 1
ATOM 717 N N . GLY A 1 95 ? -11.425 27.776 -26.903 1.00 95.86 184 GLY A N 1
ATOM 718 C CA . GLY A 1 95 ? -10.056 28.172 -27.226 1.00 97.15 184 GLY A CA 1
ATOM 719 C C . GLY A 1 95 ? -9.355 28.993 -26.155 1.00 99.77 184 GLY A C 1
ATOM 720 O O . GLY A 1 95 ? -8.124 29.048 -26.138 1.00 100.18 184 GLY A O 1
ATOM 721 N N . MET A 1 96 ? -10.124 29.624 -25.263 1.00 102.23 185 MET A N 1
ATOM 722 C CA . MET A 1 96 ? -9.588 30.507 -24.224 1.00 104.04 185 MET A CA 1
ATOM 723 C C . MET A 1 96 ? -9.770 29.952 -22.804 1.00 100.47 185 MET A C 1
ATOM 724 O O . MET A 1 96 ? -9.401 30.613 -21.834 1.00 99.23 185 MET A O 1
ATOM 729 N N . THR A 1 97 ? -10.312 28.742 -22.676 1.00 100.07 186 THR A N 1
ATOM 730 C CA . THR A 1 97 ? -10.758 28.235 -21.373 1.00 97.71 186 THR A CA 1
ATOM 731 C C . THR A 1 97 ? -9.613 28.023 -20.382 1.00 95.90 186 THR A C 1
ATOM 732 O O . THR A 1 97 ? -9.759 28.341 -19.205 1.00 96.99 186 THR A O 1
ATOM 736 N N . LYS A 1 98 ? -8.486 27.499 -20.867 1.00 97.98 187 LYS A N 1
ATOM 737 C CA . LYS A 1 98 ? -7.321 27.202 -20.020 1.00 99.68 187 LYS A CA 1
ATOM 738 C C . LYS A 1 98 ? -6.775 28.451 -19.327 1.00 95.15 187 LYS A C 1
ATOM 739 O O . LYS A 1 98 ? -6.526 28.433 -18.118 1.00 89.65 187 LYS A O 1
ATOM 745 N N . ILE A 1 99 ? -6.599 29.528 -20.092 1.00 93.20 188 ILE A N 1
ATOM 746 C CA . ILE A 1 99 ? -6.019 30.764 -19.553 1.00 95.60 188 ILE A CA 1
ATOM 747 C C . ILE A 1 99 ? -6.977 31.500 -18.603 1.00 92.71 188 ILE A C 1
ATOM 748 O O . ILE A 1 99 ? -6.569 31.906 -17.516 1.00 93.98 188 ILE A O 1
ATOM 753 N N . GLY A 1 100 ? -8.244 31.637 -18.990 1.00 88.82 189 GLY A N 1
ATOM 754 C CA . GLY A 1 100 ? -9.264 32.194 -18.100 1.00 86.19 189 GLY A CA 1
ATOM 755 C C . GLY A 1 100 ? -9.243 31.520 -16.736 1.00 85.12 189 GLY A C 1
ATOM 756 O O . GLY A 1 100 ? -9.191 32.188 -15.707 1.00 83.53 189 GLY A O 1
ATOM 757 N N . ALA A 1 101 ? -9.242 30.189 -16.743 1.00 84.98 190 ALA A N 1
ATOM 758 C CA . ALA A 1 101 ? -9.178 29.392 -15.515 1.00 82.24 190 ALA A CA 1
ATOM 759 C C . ALA A 1 101 ? -7.876 29.596 -14.730 1.00 80.23 190 ALA A C 1
ATOM 760 O O . ALA A 1 101 ? -7.894 29.589 -13.499 1.00 76.67 190 ALA A O 1
ATOM 762 N N . SER A 1 102 ? -6.758 29.762 -15.438 1.00 79.91 191 SER A N 1
ATOM 763 C CA . SER A 1 102 ? -5.475 30.074 -14.797 1.00 79.82 191 SER A CA 1
ATOM 764 C C . SER A 1 102 ? -5.523 31.412 -14.064 1.00 80.03 191 SER A C 1
ATOM 765 O O . SER A 1 102 ? -5.079 31.511 -12.919 1.00 78.86 191 SER A O 1
ATOM 768 N N . MET A 1 103 ? -6.063 32.428 -14.736 1.00 81.72 192 MET A N 1
ATOM 769 C CA . MET A 1 103 ? -6.230 33.761 -14.157 1.00 81.47 192 MET A CA 1
ATOM 770 C C . MET A 1 103 ? -7.125 33.708 -12.924 1.00 81.72 192 MET A C 1
ATOM 771 O O . MET A 1 103 ? -6.721 34.141 -11.844 1.00 85.37 192 MET A O 1
ATOM 776 N N . GLU A 1 104 ? -8.325 33.153 -13.088 1.00 79.79 193 GLU A N 1
ATOM 777 C CA . GLU A 1 104 ? -9.288 33.045 -11.988 1.00 79.57 193 GLU A CA 1
ATOM 778 C C . GLU A 1 104 ? -8.712 32.330 -10.770 1.00 81.38 193 GLU A C 1
ATOM 779 O O . GLU A 1 104 ? -8.966 32.742 -9.638 1.00 82.72 193 GLU A O 1
ATOM 785 N N . LYS A 1 105 ? -7.926 31.280 -11.009 1.00 86.21 194 LYS A N 1
ATOM 786 C CA . LYS A 1 105 ? -7.213 30.581 -9.935 1.00 92.42 194 LYS A CA 1
ATOM 787 C C . LYS A 1 105 ? -6.186 31.495 -9.267 1.00 91.06 194 LYS A C 1
ATOM 788 O O . LYS A 1 105 ? -6.122 31.564 -8.041 1.00 92.64 194 LYS A O 1
ATOM 794 N N . SER A 1 106 ? -5.396 32.197 -10.076 1.00 89.38 195 SER A N 1
ATOM 795 C CA . SER A 1 106 ? -4.413 33.158 -9.555 1.00 85.13 195 SER A CA 1
ATOM 796 C C . SER A 1 106 ? -5.005 34.328 -8.756 1.00 83.98 195 SER A C 1
ATOM 797 O O . SER A 1 106 ? -4.283 34.934 -7.974 1.00 81.90 195 SER A O 1
ATOM 800 N N . LEU A 1 107 ? -6.292 34.638 -8.950 1.00 86.79 196 LEU A N 1
ATOM 801 C CA . LEU A 1 107 ? -6.972 35.733 -8.234 1.00 88.21 196 LEU A CA 1
ATOM 802 C C . LEU A 1 107 ? -8.065 35.292 -7.249 1.00 90.07 196 LEU A C 1
ATOM 803 O O . LEU A 1 107 ? -8.825 36.134 -6.764 1.00 90.40 196 LEU A O 1
ATOM 808 N N . SER A 1 108 ? -8.142 33.998 -6.938 1.00 94.95 197 SER A N 1
ATOM 809 C CA . SER A 1 108 ? -9.231 33.458 -6.102 1.00 96.49 197 SER A CA 1
ATOM 810 C C . SER A 1 108 ? -9.023 33.635 -4.593 1.00 97.05 197 SER A C 1
ATOM 811 O O . SER A 1 108 ? -9.997 33.799 -3.858 1.00 98.54 197 SER A O 1
ATOM 814 N N . GLY A 1 109 ? -7.772 33.594 -4.140 1.00 97.06 198 GLY A N 1
ATOM 815 C CA . GLY A 1 109 ? -7.458 33.636 -2.713 1.00 100.49 198 GLY A CA 1
ATOM 816 C C . GLY A 1 109 ? -7.059 32.296 -2.125 1.00 102.89 198 GLY A C 1
A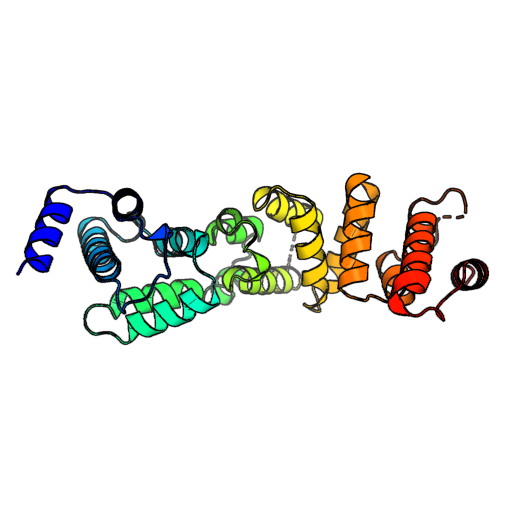TOM 817 O O . GLY A 1 109 ? -6.746 32.219 -0.939 1.00 102.25 198 GLY A O 1
ATOM 818 N N . ASN A 1 110 ? -7.027 31.246 -2.949 1.00 110.67 199 ASN A N 1
ATOM 819 C CA . ASN A 1 110 ? -6.676 29.891 -2.499 1.00 115.27 199 ASN A CA 1
ATOM 820 C C . ASN A 1 110 ? -5.167 29.755 -2.282 1.00 116.79 199 ASN A C 1
ATOM 821 O O . ASN A 1 110 ? -4.465 29.047 -3.005 1.00 123.43 199 ASN A O 1
ATOM 826 N N . TRP A 1 111 ? -4.696 30.498 -1.291 1.00 114.00 200 TRP A N 1
ATOM 827 C CA . TRP A 1 111 ? -3.316 30.478 -0.815 1.00 114.72 200 TRP A CA 1
ATOM 828 C C . TRP A 1 111 ? -3.191 30.836 0.678 1.00 117.97 200 TRP A C 1
ATOM 829 O O . TRP A 1 111 ? -2.141 30.598 1.271 1.00 120.62 200 TRP A O 1
ATOM 840 N N . ILE A 1 112 ? -4.255 31.373 1.285 1.00 117.65 201 ILE A N 1
ATOM 841 C CA . ILE A 1 112 ? -4.195 31.919 2.634 1.00 122.08 201 ILE A CA 1
ATOM 842 C C . ILE A 1 112 ? -4.016 30.781 3.633 1.00 127.92 201 ILE A C 1
ATOM 843 O O . ILE A 1 112 ? -3.169 30.880 4.506 1.00 131.69 201 ILE A O 1
ATOM 848 N N . ARG A 1 113 ? -4.786 29.700 3.480 1.00 132.57 202 ARG A N 1
ATOM 849 C CA . ARG A 1 113 ? -4.689 28.546 4.385 1.00 135.56 202 ARG A CA 1
ATOM 850 C C . ARG A 1 113 ? -3.292 27.931 4.368 1.00 133.16 202 ARG A C 1
ATOM 851 O O . ARG A 1 113 ? -2.651 27.835 5.408 1.00 128.82 202 ARG A O 1
ATOM 859 N N . LYS A 1 114 ? -2.830 27.522 3.190 1.00 132.11 203 LYS A N 1
ATOM 860 C CA . LYS A 1 114 ? -1.473 26.969 3.053 1.00 132.91 203 LYS A CA 1
ATOM 861 C C . LYS A 1 114 ? -0.363 27.968 3.420 1.00 128.18 203 LYS A C 1
ATOM 862 O O . LYS A 1 114 ? 0.641 27.569 4.013 1.00 127.83 203 LYS A O 1
ATOM 868 N N . ALA A 1 115 ? -0.553 29.252 3.106 1.00 128.44 204 ALA A N 1
ATOM 869 C CA . ALA A 1 115 ? 0.422 30.294 3.484 1.00 128.30 204 ALA A CA 1
ATOM 870 C C . ALA A 1 115 ? 0.277 30.785 4.932 1.00 127.39 204 ALA A C 1
ATOM 871 O O . ALA A 1 115 ? 1.254 31.268 5.507 1.00 121.66 204 ALA A O 1
ATOM 873 N N . LEU A 1 116 ? -0.919 30.663 5.516 1.00 128.48 205 LEU A N 1
ATOM 874 C CA . LEU A 1 116 ? -1.166 31.100 6.900 1.00 129.46 205 LEU A CA 1
ATOM 875 C C . LEU A 1 116 ? -0.370 30.251 7.882 1.00 135.73 205 LEU A C 1
ATOM 876 O O . LEU A 1 116 ? 0.623 30.729 8.424 1.00 137.56 205 LEU A O 1
ATOM 881 N N . GLU A 1 117 ? -0.792 29.005 8.097 1.00 139.49 206 GLU A N 1
ATOM 882 C CA . GLU A 1 117 ? -0.034 28.040 8.916 1.00 141.91 206 GLU A CA 1
ATOM 883 C C . GLU A 1 117 ? 1.488 28.084 8.694 1.00 140.00 206 GLU A C 1
ATOM 884 O O . GLU A 1 117 ? 2.252 28.016 9.657 1.00 145.43 206 GLU A O 1
ATOM 890 N N . GLN A 1 118 ? 1.921 28.232 7.441 1.00 133.22 207 GLN A N 1
ATOM 891 C CA . GLN A 1 118 ? 3.352 28.390 7.127 1.00 133.20 207 GLN A CA 1
ATOM 892 C C . GLN A 1 118 ? 4.015 29.569 7.858 1.00 133.54 207 GLN A C 1
ATOM 893 O O . GLN A 1 118 ? 5.225 29.555 8.061 1.00 130.17 207 GLN A O 1
ATOM 899 N N . ASP A 1 119 ? 3.225 30.578 8.232 1.00 135.13 208 ASP A N 1
ATOM 900 C CA . ASP A 1 119 ? 3.698 31.763 8.962 1.00 134.11 208 ASP A CA 1
ATOM 901 C C . ASP A 1 119 ? 4.630 32.582 8.073 1.00 130.69 208 ASP A C 1
ATOM 902 O O . ASP A 1 119 ? 5.828 32.692 8.342 1.00 126.11 208 ASP A O 1
ATOM 907 N N . THR A 1 120 ? 4.060 33.145 7.007 1.00 129.61 209 THR A N 1
ATOM 908 C CA . THR A 1 120 ? 4.810 33.938 6.030 1.00 125.40 209 THR A CA 1
ATOM 909 C C . THR A 1 120 ? 4.614 35.418 6.349 1.00 122.51 209 THR A C 1
ATOM 910 O O . THR A 1 120 ? 3.499 35.859 6.620 1.00 122.79 209 THR A O 1
ATOM 914 N N . TYR A 1 121 ? 5.695 36.184 6.303 1.00 118.54 210 TYR A N 1
ATOM 915 C CA . TYR A 1 121 ? 5.646 37.597 6.677 1.00 116.90 210 TYR A CA 1
ATOM 916 C C . TYR A 1 121 ? 4.739 38.344 5.686 1.00 115.90 210 TYR A C 1
ATOM 917 O O . TYR A 1 121 ? 4.832 38.089 4.482 1.00 117.83 210 TYR A O 1
ATOM 926 N N . PRO A 1 122 ? 3.837 39.235 6.172 1.00 109.48 211 PRO A N 1
ATOM 927 C CA . PRO A 1 122 ? 2.973 39.887 5.177 1.00 107.56 211 PRO A CA 1
ATOM 928 C C . PRO A 1 122 ? 3.747 40.568 4.056 1.00 105.05 211 PRO A C 1
ATOM 929 O O . PRO A 1 122 ? 3.388 40.408 2.892 1.00 106.27 211 PRO A O 1
ATOM 933 N N . THR A 1 123 ? 4.815 41.281 4.406 1.00 101.66 212 THR A N 1
ATOM 934 C CA . THR A 1 123 ? 5.693 41.905 3.417 1.00 104.45 212 THR A CA 1
ATOM 935 C C . THR A 1 123 ? 5.996 40.965 2.245 1.00 108.12 212 THR A C 1
ATOM 936 O O . THR A 1 123 ? 5.869 41.361 1.087 1.00 110.64 212 THR A O 1
ATOM 940 N N . ILE A 1 124 ? 6.364 39.721 2.554 1.00 111.88 213 ILE A N 1
ATOM 941 C CA . ILE A 1 124 ? 6.674 38.714 1.523 1.00 112.35 213 ILE A CA 1
ATOM 942 C C . ILE A 1 124 ? 5.446 38.475 0.641 1.00 107.39 213 ILE A C 1
ATOM 943 O O . ILE A 1 124 ? 5.541 38.554 -0.588 1.00 106.75 213 ILE A O 1
ATOM 948 N N . VAL A 1 125 ? 4.301 38.226 1.281 1.00 99.26 214 VAL A N 1
ATOM 949 C CA . VAL A 1 125 ? 3.037 37.970 0.573 1.00 95.18 214 VAL A CA 1
ATOM 950 C C . VAL A 1 125 ? 2.633 39.188 -0.263 1.00 95.91 214 VAL A C 1
ATOM 951 O O . VAL A 1 125 ? 2.233 39.043 -1.419 1.00 98.81 214 VAL A O 1
ATOM 955 N N . TYR A 1 126 ? 2.766 40.378 0.318 1.00 93.60 215 TYR A N 1
ATOM 956 C CA . TYR A 1 126 ? 2.500 41.636 -0.389 1.00 91.74 215 TYR A CA 1
ATOM 957 C C . TYR A 1 126 ? 3.245 41.733 -1.726 1.00 90.83 215 TYR A C 1
ATOM 958 O O . TYR A 1 126 ? 2.725 42.321 -2.673 1.00 90.51 215 TYR A O 1
ATOM 967 N N . ASN A 1 127 ? 4.447 41.159 -1.795 1.00 92.58 216 ASN A N 1
ATOM 968 C CA . ASN A 1 127 ? 5.265 41.173 -3.013 1.00 97.14 216 ASN A CA 1
ATOM 969 C C . ASN A 1 127 ? 5.246 39.882 -3.830 1.00 98.05 216 ASN A C 1
ATOM 970 O O . ASN A 1 127 ? 5.605 39.898 -5.007 1.00 99.45 216 ASN A O 1
ATOM 975 N N . THR A 1 128 ? 4.826 38.775 -3.220 1.00 99.08 217 THR A N 1
ATOM 976 C CA . THR A 1 128 ? 4.386 37.606 -3.982 1.00 98.75 217 THR A CA 1
ATOM 977 C C . THR A 1 128 ? 3.197 38.014 -4.856 1.00 97.24 217 THR A C 1
ATOM 978 O O . THR A 1 128 ? 3.165 37.706 -6.044 1.00 98.53 217 THR A O 1
ATOM 982 N N . LEU A 1 129 ? 2.244 38.729 -4.254 1.00 92.92 218 LEU A N 1
ATOM 983 C CA . LEU A 1 129 ? 1.053 39.229 -4.954 1.00 88.83 218 LEU A CA 1
ATOM 984 C C . LEU A 1 129 ? 1.302 40.449 -5.850 1.00 89.10 218 LEU A C 1
ATOM 985 O O . LEU A 1 129 ? 0.415 40.844 -6.611 1.00 84.53 218 LEU A O 1
ATOM 990 N N . ARG A 1 130 ? 2.488 41.053 -5.736 1.00 89.67 219 ARG A N 1
ATOM 991 C CA . ARG A 1 130 ? 2.912 42.189 -6.558 1.00 88.91 219 ARG A CA 1
ATOM 992 C C . ARG A 1 130 ? 1.969 43.386 -6.426 1.00 88.43 219 ARG A C 1
ATOM 993 O O . ARG A 1 130 ? 1.653 44.060 -7.405 1.00 90.30 219 ARG A O 1
ATOM 1001 N N . LEU A 1 131 ? 1.546 43.656 -5.194 1.00 89.03 220 LEU A N 1
ATOM 1002 C CA . LEU A 1 131 ? 0.576 44.718 -4.932 1.00 87.78 220 LEU A CA 1
ATOM 1003 C C . LEU A 1 131 ? 1.142 46.125 -5.113 1.00 88.19 220 LEU A C 1
ATOM 1004 O O . LEU A 1 131 ? 0.369 47.062 -5.306 1.00 89.94 220 LEU A O 1
ATOM 1009 N N . LYS A 1 132 ? 2.468 46.276 -5.075 1.00 88.24 221 LYS A N 1
ATOM 1010 C CA . LYS A 1 132 ? 3.115 47.546 -5.453 1.00 89.75 221 LYS A CA 1
ATOM 1011 C C . LYS A 1 132 ? 2.761 47.995 -6.876 1.00 90.87 221 LYS A C 1
ATOM 1012 O O . LYS A 1 132 ? 2.595 49.189 -7.128 1.00 92.08 221 LYS A O 1
ATOM 1018 N N . ASP A 1 133 ? 2.614 47.032 -7.787 1.00 91.82 222 ASP A N 1
ATOM 1019 C CA . ASP A 1 133 ? 2.240 47.314 -9.181 1.00 90.53 222 ASP A CA 1
ATOM 1020 C C . ASP A 1 133 ? 0.775 47.747 -9.372 1.00 86.47 222 ASP A C 1
ATOM 1021 O O . ASP A 1 133 ? 0.402 48.167 -10.467 1.00 87.22 222 ASP A O 1
ATOM 1026 N N . ALA A 1 134 ? -0.051 47.633 -8.331 1.00 84.13 223 ALA A N 1
ATOM 1027 C CA . ALA A 1 134 ? -1.457 48.046 -8.393 1.00 81.13 223 ALA A CA 1
ATOM 1028 C C . ALA A 1 134 ? -1.641 49.559 -8.460 1.00 79.61 223 ALA A C 1
ATOM 1029 O O . ALA A 1 134 ? -2.664 50.028 -8.964 1.00 79.22 223 ALA A O 1
ATOM 1031 N N . GLY A 1 135 ? -0.674 50.317 -7.935 1.00 78.60 224 GLY A N 1
ATOM 1032 C CA . GLY A 1 135 ? -0.756 51.776 -7.923 1.00 77.68 224 GLY A CA 1
ATOM 1033 C C . GLY A 1 135 ? -1.980 52.278 -7.175 1.00 78.80 224 GLY A C 1
ATOM 1034 O O . GLY A 1 135 ? -2.424 51.652 -6.213 1.00 83.69 224 GLY A O 1
ATOM 1035 N N . THR A 1 136 ? -2.564 53.373 -7.659 1.00 78.81 225 THR A N 1
ATOM 1036 C CA . THR A 1 136 ? -3.718 53.998 -7.004 1.00 80.44 225 THR A CA 1
ATOM 1037 C C . THR A 1 136 ? -4.989 53.145 -7.050 1.00 80.70 225 THR A C 1
ATOM 1038 O O . THR A 1 136 ? -5.971 53.476 -6.385 1.00 85.53 225 THR A O 1
ATOM 1042 N N . LYS A 1 137 ? -4.981 52.073 -7.841 1.00 79.22 226 LYS A N 1
ATOM 1043 C CA . LYS A 1 137 ? -6.092 51.118 -7.871 1.00 82.85 226 LYS A CA 1
ATOM 1044 C C . LYS A 1 137 ? -6.064 50.068 -6.747 1.00 82.55 226 LYS A C 1
ATOM 1045 O O . LYS A 1 137 ? -7.034 49.323 -6.602 1.00 82.88 226 LYS A O 1
ATOM 1051 N N . LEU A 1 138 ? -4.988 50.029 -5.949 1.00 83.36 227 LEU A N 1
ATOM 1052 C CA . LEU A 1 138 ? -4.812 49.039 -4.863 1.00 83.23 227 LEU A CA 1
ATOM 1053 C C . LEU A 1 138 ? -6.084 48.667 -4.088 1.00 83.61 227 LEU A C 1
ATOM 1054 O O . LEU A 1 138 ? -6.474 47.503 -4.085 1.00 85.25 227 LEU A O 1
ATOM 1059 N N . ASP A 1 139 ? -6.737 49.642 -3.459 1.00 85.77 228 ASP A N 1
ATOM 1060 C CA . ASP A 1 139 ? -7.918 49.351 -2.617 1.00 91.77 228 ASP A CA 1
ATOM 1061 C C . ASP A 1 139 ? -9.171 48.811 -3.336 1.00 92.90 228 ASP A C 1
ATOM 1062 O O . ASP A 1 139 ? -10.143 48.459 -2.666 1.00 99.31 228 ASP A O 1
ATOM 1067 N N . ASP A 1 140 ? -9.157 48.740 -4.668 1.00 90.21 229 ASP A N 1
ATOM 1068 C CA . ASP A 1 140 ? -10.220 48.070 -5.424 1.00 89.93 229 ASP A CA 1
ATOM 1069 C C . ASP A 1 140 ? -9.856 46.657 -5.896 1.00 86.38 229 ASP A C 1
ATOM 1070 O O . ASP A 1 140 ? -10.735 45.940 -6.379 1.00 87.79 229 ASP A O 1
ATOM 1075 N N . THR A 1 141 ? -8.592 46.246 -5.760 1.00 82.63 230 THR A N 1
ATOM 1076 C CA . THR A 1 141 ? -8.172 44.932 -6.253 1.00 83.38 230 THR A CA 1
ATOM 1077 C C . THR A 1 141 ? -8.566 43.836 -5.258 1.00 85.32 230 THR A C 1
ATOM 1078 O O . THR A 1 141 ? -8.377 44.010 -4.052 1.00 85.12 230 THR A O 1
ATOM 1082 N N . PRO A 1 142 ? -9.117 42.707 -5.756 1.00 87.51 231 PRO A N 1
ATOM 1083 C CA . PRO A 1 142 ? -9.427 41.590 -4.860 1.00 86.63 231 PRO A CA 1
ATOM 1084 C C . PRO A 1 142 ? -8.215 41.044 -4.102 1.00 86.35 231 PRO A C 1
ATOM 1085 O O . PRO A 1 142 ? -8.347 40.698 -2.932 1.00 88.34 231 PRO A O 1
ATOM 1089 N N . MET A 1 143 ? -7.054 40.985 -4.753 1.00 86.48 232 MET A N 1
ATOM 1090 C CA . MET A 1 143 ? -5.830 40.498 -4.107 1.00 87.05 23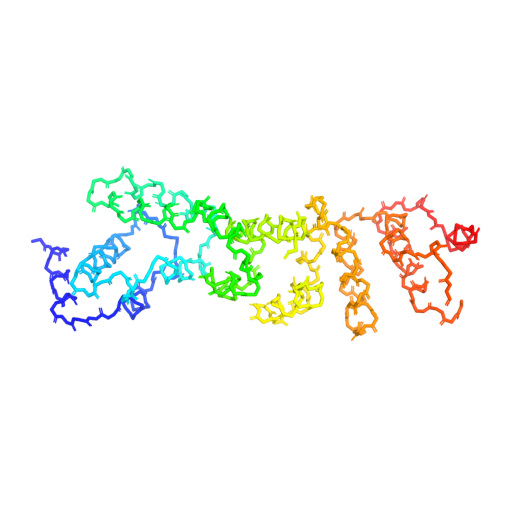2 MET A CA 1
ATOM 1091 C C . MET A 1 143 ? -5.422 41.331 -2.889 1.00 86.42 232 MET A C 1
ATOM 1092 O O . MET A 1 143 ? -4.893 40.786 -1.920 1.00 85.33 232 MET A O 1
ATOM 1097 N N . PHE A 1 144 ? -5.669 42.638 -2.934 1.00 86.42 233 PHE A N 1
ATOM 1098 C CA . PHE A 1 144 ? -5.434 43.497 -1.775 1.00 86.86 233 PHE A CA 1
ATOM 1099 C C . PHE A 1 144 ? -6.374 43.119 -0.634 1.00 88.03 233 PHE A C 1
ATOM 1100 O O . PHE A 1 144 ? -5.923 42.937 0.494 1.00 92.28 233 PHE A O 1
ATOM 1108 N N . ARG A 1 145 ? -7.668 43.001 -0.936 1.00 87.58 234 ARG A N 1
ATOM 1109 C CA . ARG A 1 145 ? -8.663 42.541 0.046 1.00 88.24 234 ARG A CA 1
ATOM 1110 C C . ARG A 1 145 ? -8.286 41.194 0.674 1.00 88.87 234 ARG A C 1
ATOM 1111 O O . ARG A 1 145 ? -8.490 40.990 1.872 1.00 88.33 234 ARG A O 1
ATOM 1119 N N . GLN A 1 146 ? -7.742 40.291 -0.144 1.00 88.87 235 GLN A N 1
ATOM 1120 C CA . GLN A 1 146 ? -7.257 38.991 0.325 1.00 88.34 235 GLN A CA 1
ATOM 1121 C C . GLN A 1 146 ? -6.072 39.145 1.279 1.00 87.36 235 GLN A C 1
ATOM 1122 O O . GLN A 1 146 ? -6.020 38.489 2.314 1.00 93.07 235 GLN A O 1
ATOM 1128 N N . TRP A 1 147 ? -5.129 40.014 0.929 1.00 87.17 236 TRP A N 1
ATOM 1129 C CA . TRP A 1 147 ? -3.966 40.284 1.781 1.00 86.68 236 TRP A CA 1
ATOM 1130 C C . TRP A 1 147 ? -4.356 40.875 3.142 1.00 87.35 236 TRP A C 1
ATOM 1131 O O . TRP A 1 147 ? -3.691 40.602 4.140 1.00 91.13 236 TRP A O 1
ATOM 1142 N N . LEU A 1 148 ? -5.425 41.669 3.186 1.00 86.79 237 LEU A N 1
ATOM 1143 C CA . LEU A 1 148 ? -5.954 42.156 4.464 1.00 88.69 237 LEU A CA 1
ATOM 1144 C C . LEU A 1 148 ? -6.473 41.005 5.336 1.00 94.00 237 LEU A C 1
ATOM 1145 O O . LEU A 1 148 ? -6.291 41.038 6.554 1.00 99.69 237 LEU A O 1
ATOM 1150 N N . GLU A 1 149 ? -7.089 39.988 4.722 1.00 98.73 238 GLU A N 1
ATOM 1151 C CA . GLU A 1 149 ? -7.452 38.760 5.449 1.00 99.75 238 GLU A CA 1
ATOM 1152 C C . GLU A 1 149 ? -6.216 38.071 6.018 1.00 95.43 238 GLU A C 1
ATOM 1153 O O . GLU A 1 149 ? -6.183 37.784 7.208 1.00 97.16 238 GLU A O 1
ATOM 1159 N N . TYR A 1 150 ? -5.202 37.831 5.184 1.00 93.04 239 TYR A N 1
ATOM 1160 C CA . TYR A 1 150 ? -3.980 37.148 5.646 1.00 99.18 239 TYR A CA 1
ATOM 1161 C C . TYR A 1 150 ? -3.206 37.922 6.719 1.00 101.77 239 TYR A C 1
ATOM 1162 O O . TYR A 1 150 ? -2.483 37.305 7.497 1.00 110.78 239 TYR A O 1
ATOM 1171 N N . VAL A 1 151 ? -3.341 39.247 6.765 1.00 103.03 240 VAL A N 1
ATOM 1172 C CA . VAL A 1 151 ? -2.695 40.043 7.818 1.00 104.99 240 VAL A CA 1
ATOM 1173 C C . VAL A 1 151 ? -3.482 39.905 9.126 1.00 105.49 240 VAL A C 1
ATOM 1174 O O . VAL A 1 151 ? -2.905 39.584 10.167 1.00 109.54 240 VAL A O 1
ATOM 1178 N N . GLU A 1 152 ? -4.792 40.127 9.057 1.00 104.65 241 GLU A N 1
ATOM 1179 C CA . GLU A 1 152 ? -5.682 39.972 10.215 1.00 107.38 241 GLU A CA 1
ATOM 1180 C C . GLU A 1 152 ? -5.514 38.599 10.897 1.00 112.90 241 GLU A C 1
ATOM 1181 O O . GLU A 1 152 ? -5.390 38.516 12.126 1.00 116.90 241 GLU A O 1
ATOM 1187 N N . LYS A 1 153 ? -5.483 37.539 10.087 1.00 114.09 242 LYS A N 1
ATOM 1188 C CA . LYS A 1 153 ? -5.242 36.171 10.574 1.00 114.14 242 LYS A CA 1
ATOM 1189 C C . LYS A 1 153 ? -3.812 35.938 11.082 1.00 112.91 242 LYS A C 1
ATOM 1190 O O . LYS A 1 153 ? -3.623 35.224 12.065 1.00 117.46 242 LYS A O 1
ATOM 1196 N N . TYR A 1 154 ? -2.816 36.516 10.406 1.00 110.21 243 TYR A N 1
ATOM 1197 C CA . TYR A 1 154 ? -1.409 36.431 10.844 1.00 109.33 243 TYR A CA 1
ATOM 1198 C C . TYR A 1 154 ? -1.213 37.031 12.242 1.00 113.46 243 TYR A C 1
ATOM 1199 O O . TYR A 1 154 ? -0.394 36.535 13.022 1.00 117.32 243 TYR A O 1
ATOM 1208 N N . TRP A 1 155 ? -1.946 38.102 12.544 1.00 113.06 244 TRP A N 1
ATOM 1209 C CA . TRP A 1 155 ? -1.901 38.713 13.876 1.00 115.02 244 TRP A CA 1
ATOM 1210 C C . TRP A 1 155 ? -2.487 37.810 14.966 1.00 121.83 244 TRP A C 1
ATOM 1211 O O . TRP A 1 155 ? -1.916 37.718 16.058 1.00 129.74 244 TRP A O 1
ATOM 1222 N N . ASN A 1 156 ? -3.574 37.099 14.659 1.00 122.75 245 ASN A N 1
ATOM 1223 C CA . ASN A 1 156 ? -4.219 36.190 15.629 1.00 120.40 245 ASN A CA 1
ATOM 1224 C C . ASN A 1 156 ? -3.511 34.821 15.703 1.00 120.21 245 ASN A C 1
ATOM 1225 O O . ASN A 1 156 ? -4.173 33.779 15.720 1.00 119.14 245 ASN A O 1
ATOM 1230 N N . LYS A 1 157 ? -2.177 34.832 15.779 1.00 121.86 246 LYS A N 1
ATOM 1231 C CA . LYS A 1 157 ? -1.361 33.613 15.694 1.00 126.46 246 LYS A CA 1
ATOM 1232 C C . LYS A 1 157 ? 0.033 33.771 16.302 1.00 122.47 246 LYS A C 1
ATOM 1233 O O . LYS A 1 157 ? 0.351 33.113 17.289 1.00 124.91 246 LYS A O 1
ATOM 1239 N N . ASN A 1 158 ? 0.846 34.645 15.707 1.00 119.87 247 ASN A N 1
ATOM 1240 C CA . ASN A 1 158 ? 2.268 34.810 16.058 1.00 119.17 247 ASN A CA 1
ATOM 1241 C C . ASN A 1 158 ? 3.092 33.606 15.598 1.00 111.25 247 ASN A C 1
ATOM 1242 O O . ASN A 1 158 ? 4.053 33.747 14.842 1.00 103.59 247 ASN A O 1
ATOM 1247 N N . PHE A 1 162 ? 6.783 39.236 13.909 1.00 109.93 251 PHE A N 1
ATOM 1248 C CA . PHE A 1 162 ? 5.886 40.359 14.172 1.00 111.52 251 PHE A CA 1
ATOM 1249 C C . PHE A 1 162 ? 5.964 41.444 13.093 1.00 110.14 251 PHE A C 1
ATOM 1250 O O . PHE A 1 162 ? 7.053 41.884 12.711 1.00 102.66 251 PHE A O 1
ATOM 1258 N N . PHE A 1 163 ? 4.785 41.907 12.678 1.00 109.64 252 PHE A N 1
ATOM 1259 C CA . PHE A 1 163 ? 4.599 42.833 11.563 1.00 104.06 252 PHE A CA 1
ATOM 1260 C C . PHE A 1 163 ? 3.700 43.969 12.052 1.00 102.73 252 PHE A C 1
ATOM 1261 O O . PHE A 1 163 ? 2.585 43.716 12.526 1.00 97.72 252 PHE A O 1
ATOM 1269 N N . GLY A 1 164 ? 4.184 45.208 11.925 1.00 102.43 253 GLY A N 1
ATOM 1270 C CA . GLY A 1 164 ? 3.553 46.381 12.546 1.00 103.12 253 GLY A CA 1
ATOM 1271 C C . GLY A 1 164 ? 2.915 47.378 11.594 1.00 104.01 253 GLY A C 1
ATOM 1272 O O . GLY A 1 164 ? 3.175 47.367 10.387 1.00 105.13 253 GLY A O 1
ATOM 1273 N N . ASP A 1 165 ? 2.100 48.263 12.169 1.00 102.78 254 ASP A N 1
ATOM 1274 C CA . ASP A 1 165 ? 1.329 49.263 11.414 1.00 101.61 254 ASP A CA 1
ATOM 1275 C C . ASP A 1 165 ? 2.180 50.172 10.528 1.00 101.60 254 ASP A C 1
ATOM 1276 O O . ASP A 1 165 ? 1.777 50.489 9.412 1.00 104.85 254 ASP A O 1
ATOM 1281 N N . THR A 1 166 ? 3.342 50.593 11.024 1.00 101.47 255 THR A N 1
ATOM 1282 C CA . THR A 1 166 ? 4.251 51.441 10.246 1.00 101.82 255 THR A CA 1
ATOM 1283 C C . THR A 1 166 ? 4.803 50.720 9.014 1.00 102.96 255 THR A C 1
ATOM 1284 O O . THR A 1 166 ? 4.933 51.324 7.948 1.00 103.66 255 THR A O 1
ATOM 1288 N N . GLN A 1 167 ? 5.116 49.435 9.165 1.00 104.46 256 GLN A N 1
ATOM 1289 C CA . GLN A 1 167 ? 5.604 48.617 8.047 1.00 106.62 256 GLN A CA 1
ATOM 1290 C C . GLN A 1 167 ? 4.536 48.401 6.972 1.00 100.12 256 GLN A C 1
ATOM 1291 O O . GLN A 1 167 ? 4.865 48.294 5.792 1.00 97.12 256 GLN A O 1
ATOM 1297 N N . MET A 1 168 ? 3.271 48.331 7.386 1.00 95.80 257 MET A N 1
ATOM 1298 C CA . MET A 1 168 ? 2.137 48.297 6.454 1.00 93.65 257 MET A CA 1
ATOM 1299 C C . MET A 1 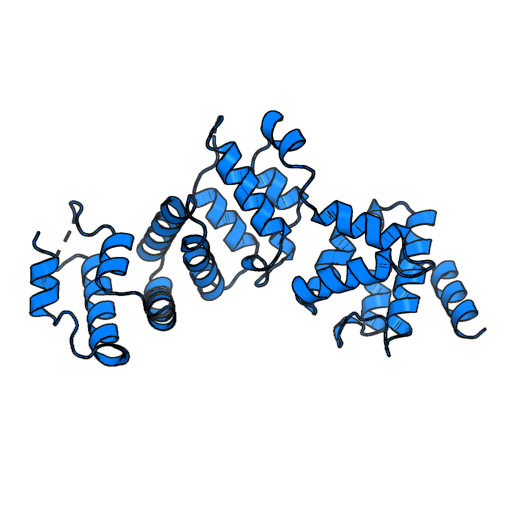168 ? 2.070 49.600 5.653 1.00 93.89 257 MET A C 1
ATOM 1300 O O . MET A 1 168 ? 1.966 49.574 4.424 1.00 95.90 257 MET A O 1
ATOM 1305 N N . LEU A 1 169 ? 2.146 50.727 6.360 1.00 91.69 258 LEU A N 1
ATOM 1306 C CA . LEU A 1 169 ? 2.169 52.056 5.739 1.00 87.64 258 LEU A CA 1
ATOM 1307 C C . LEU A 1 169 ? 3.339 52.247 4.774 1.00 84.32 258 LEU A C 1
ATOM 1308 O O . LEU A 1 169 ? 3.187 52.913 3.756 1.00 84.19 258 LEU A O 1
ATOM 1313 N N . THR A 1 170 ? 4.497 51.678 5.106 1.00 82.91 259 THR A N 1
ATOM 1314 C CA . THR A 1 170 ? 5.659 51.699 4.214 1.00 86.39 259 THR A CA 1
ATOM 1315 C C . THR A 1 170 ? 5.333 51.036 2.869 1.00 86.98 259 THR A C 1
ATOM 1316 O O . THR A 1 170 ? 5.675 51.576 1.813 1.00 87.36 259 THR A O 1
ATOM 1320 N N . LEU A 1 171 ? 4.656 49.887 2.913 1.00 85.34 260 LEU A N 1
ATOM 1321 C CA . LEU A 1 171 ? 4.263 49.179 1.692 1.00 85.90 260 LEU A CA 1
ATOM 1322 C C . LEU A 1 171 ? 3.337 50.042 0.837 1.00 85.72 260 LEU A C 1
ATOM 1323 O O . LEU A 1 171 ? 3.547 50.170 -0.370 1.00 86.47 260 LEU A O 1
ATOM 1328 N N . PHE A 1 172 ? 2.343 50.657 1.475 1.00 85.55 261 PHE A N 1
ATOM 1329 C CA . PHE A 1 172 ? 1.405 51.549 0.781 1.00 85.16 261 PHE A CA 1
ATOM 1330 C C . PHE A 1 172 ? 2.136 52.691 0.074 1.00 87.27 261 PHE A C 1
ATOM 1331 O O . PHE A 1 172 ? 1.819 53.020 -1.071 1.00 88.94 261 PHE A O 1
ATOM 1339 N N . GLN A 1 173 ? 3.120 53.275 0.754 1.00 88.73 262 GLN A N 1
ATOM 1340 C CA . GLN A 1 173 ? 3.912 54.381 0.207 1.00 88.47 262 GLN A CA 1
ATOM 1341 C C . GLN A 1 173 ? 4.855 53.962 -0.931 1.00 90.68 262 GLN A C 1
ATOM 1342 O O . GLN A 1 173 ? 5.163 54.778 -1.800 1.00 92.49 262 GLN A O 1
ATOM 1348 N N . LYS A 1 174 ? 5.308 52.705 -0.920 1.00 92.23 263 LYS A N 1
ATOM 1349 C CA . LYS A 1 174 ? 6.052 52.120 -2.054 1.00 93.00 263 LYS A CA 1
ATOM 1350 C C . LYS A 1 174 ? 5.144 51.551 -3.163 1.00 89.39 263 LYS A C 1
ATOM 1351 O O . LYS A 1 174 ? 5.641 50.997 -4.141 1.00 93.10 263 LYS A O 1
ATOM 1357 N N . THR A 1 175 ? 3.829 51.685 -3.004 1.00 86.49 264 THR A N 1
ATOM 1358 C CA . THR A 1 175 ? 2.845 51.320 -4.022 1.00 85.87 264 THR A CA 1
ATOM 1359 C C . THR A 1 175 ? 2.313 52.540 -4.778 1.00 86.95 264 THR A C 1
ATOM 1360 O O . THR A 1 175 ? 2.105 52.477 -5.991 1.00 85.69 264 THR A O 1
ATOM 1364 N N . MET A 1 176 ? 2.078 53.635 -4.058 1.00 90.40 265 MET A N 1
ATOM 1365 C CA . MET A 1 176 ? 1.599 54.881 -4.653 1.00 95.23 265 MET A CA 1
ATOM 1366 C C . MET A 1 176 ? 2.292 56.077 -3.996 1.00 99.03 265 MET A C 1
ATOM 1367 O O . MET A 1 176 ? 2.585 56.056 -2.797 1.00 100.70 265 MET A O 1
ATOM 1372 N N . THR A 1 177 ? 2.548 57.112 -4.795 1.00 102.22 266 THR A N 1
ATOM 1373 C CA . THR A 1 177 ? 3.446 58.211 -4.413 1.00 102.13 266 THR A CA 1
ATOM 1374 C C . THR A 1 177 ? 2.739 59.387 -3.738 1.00 97.90 266 THR A C 1
ATOM 1375 O O . THR A 1 177 ? 3.301 60.005 -2.836 1.00 97.87 266 THR A O 1
ATOM 1379 N N . GLU A 1 178 ? 1.519 59.695 -4.174 1.00 99.85 267 GLU A N 1
ATOM 1380 C CA . GLU A 1 178 ? 0.784 60.855 -3.664 1.00 102.64 267 GLU A CA 1
ATOM 1381 C C . GLU A 1 178 ? 0.169 60.590 -2.292 1.00 99.37 267 GLU A C 1
ATOM 1382 O O . GLU A 1 178 ? -0.547 59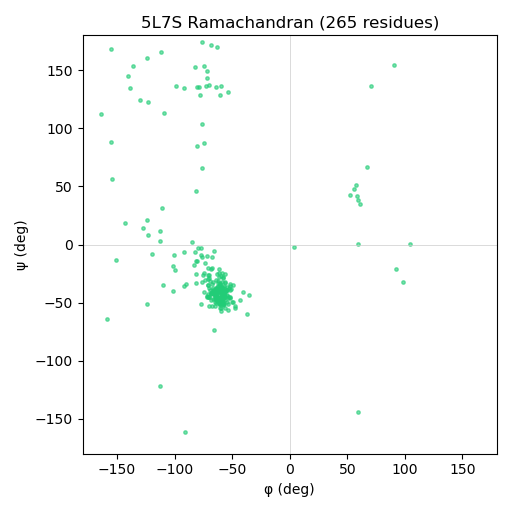.603 -2.096 1.00 97.81 267 GLU A O 1
ATOM 1388 N N . GLU A 1 179 ? 0.440 61.500 -1.358 1.00 96.89 268 GLU A N 1
ATOM 1389 C CA . GLU A 1 179 ? -0.093 61.426 0.002 1.00 92.79 268 GLU A CA 1
ATOM 1390 C C . GLU A 1 179 ? -1.623 61.433 0.030 1.00 90.82 268 GLU A C 1
ATOM 1391 O O . GLU A 1 179 ? -2.218 60.729 0.840 1.00 94.93 268 GLU A O 1
ATOM 1397 N N . GLU A 1 180 ? -2.255 62.214 -0.847 1.00 89.00 269 GLU A N 1
ATOM 1398 C CA . GLU A 1 180 ? -3.723 62.248 -0.931 1.00 89.44 269 GLU A CA 1
ATOM 1399 C C . GLU A 1 180 ? -4.310 60.872 -1.235 1.00 89.71 269 GLU A C 1
ATOM 1400 O O . GLU A 1 180 ? -5.367 60.525 -0.708 1.00 89.12 269 GLU A O 1
ATOM 1406 N N . ASP A 1 181 ? -3.631 60.102 -2.084 1.00 89.41 270 ASP A N 1
ATOM 1407 C CA . ASP A 1 181 ? -4.035 58.723 -2.359 1.00 91.25 270 ASP A CA 1
ATOM 1408 C C . ASP A 1 181 ? -3.826 57.837 -1.119 1.00 90.19 270 ASP A C 1
ATOM 1409 O O . ASP A 1 181 ? -4.693 57.025 -0.779 1.00 88.46 270 ASP A O 1
ATOM 1414 N N . ILE A 1 182 ? -2.691 58.019 -0.440 1.00 85.66 271 ILE A N 1
ATOM 1415 C CA . ILE A 1 182 ? -2.381 57.293 0.799 1.00 82.08 271 ILE A CA 1
ATOM 1416 C C . ILE A 1 182 ? -3.406 57.586 1.905 1.00 84.29 271 ILE A C 1
ATOM 1417 O O . ILE A 1 182 ? -3.772 56.685 2.656 1.00 84.47 271 ILE A O 1
ATOM 1422 N N . ILE A 1 183 ? -3.863 58.835 2.004 1.00 85.56 272 ILE A N 1
ATOM 1423 C CA . ILE A 1 183 ? -4.832 59.231 3.036 1.00 85.58 272 ILE A CA 1
ATOM 1424 C C . ILE A 1 183 ? -6.216 58.639 2.753 1.00 85.08 272 ILE A C 1
ATOM 1425 O O . ILE A 1 183 ? -6.857 58.116 3.666 1.00 87.59 272 ILE A O 1
ATOM 1430 N N . LYS A 1 184 ? -6.673 58.723 1.505 1.00 86.13 273 LYS A N 1
ATOM 1431 C CA . LYS A 1 184 ? -7.951 58.108 1.109 1.00 87.28 273 LYS A CA 1
ATOM 1432 C C . LYS A 1 184 ? -7.947 56.596 1.357 1.00 86.00 273 LYS A C 1
ATOM 1433 O O . LYS A 1 184 ? -8.934 56.049 1.846 1.00 86.66 273 LYS A O 1
ATOM 1439 N N . LEU A 1 185 ? -6.830 55.941 1.030 1.00 85.00 274 LEU A N 1
ATOM 1440 C CA . LEU A 1 185 ? -6.640 54.502 1.269 1.00 84.16 274 LEU A CA 1
ATOM 1441 C C . LEU A 1 185 ? -6.842 54.117 2.735 1.00 84.95 274 LEU A C 1
ATOM 1442 O O . LEU A 1 185 ? -7.644 53.228 3.043 1.00 85.95 274 LEU A O 1
ATOM 1447 N N . VAL A 1 186 ? -6.103 54.790 3.620 1.00 81.93 275 VAL A N 1
ATOM 1448 C CA . VAL A 1 186 ? -6.160 54.527 5.062 1.00 79.18 275 VAL A CA 1
ATOM 1449 C C . VAL A 1 186 ? -7.560 54.794 5.615 1.00 80.86 275 VAL A C 1
ATOM 1450 O O . VAL A 1 186 ? -8.051 54.027 6.440 1.00 86.03 275 VAL A O 1
ATOM 1454 N N . HIS A 1 187 ? -8.207 55.859 5.155 1.00 81.18 276 HIS A N 1
ATOM 1455 C CA . HIS A 1 187 ? -9.578 56.141 5.575 1.00 83.11 276 HIS A CA 1
ATOM 1456 C C . HIS A 1 187 ? -10.604 55.143 5.005 1.00 89.51 276 HIS A C 1
ATOM 1457 O O . HIS A 1 187 ? -11.661 54.949 5.609 1.00 96.37 276 HIS A O 1
ATOM 1464 N N . MET A 1 188 ? -10.309 54.521 3.860 1.00 93.95 277 MET A N 1
ATOM 1465 C CA . MET A 1 188 ? -11.150 53.424 3.347 1.00 97.65 277 MET A CA 1
ATOM 1466 C C . MET A 1 188 ? -11.017 52.149 4.189 1.00 94.62 277 MET A C 1
ATOM 1467 O O . MET A 1 188 ? -12.001 51.430 4.358 1.00 94.69 277 MET A O 1
ATOM 1472 N N . LEU A 1 189 ? -9.824 51.878 4.727 1.00 91.46 278 LEU A N 1
ATOM 1473 C CA . LEU A 1 189 ? -9.621 50.729 5.627 1.00 91.33 278 LEU A CA 1
ATOM 1474 C C . LEU A 1 189 ? -10.503 50.747 6.875 1.00 93.49 278 LEU A C 1
ATOM 1475 O O . LEU A 1 189 ? -10.757 49.696 7.451 1.00 96.23 278 LEU A O 1
ATOM 1480 N N . ARG A 1 190 ? -10.949 51.928 7.302 1.00 96.50 279 ARG A N 1
ATOM 1481 C CA . ARG A 1 190 ? -11.927 52.042 8.392 1.00 101.60 279 ARG A CA 1
ATOM 1482 C C . ARG A 1 190 ? -13.166 51.163 8.166 1.00 104.88 279 ARG A C 1
ATOM 1483 O O . ARG A 1 190 ? -13.682 50.562 9.111 1.00 107.10 279 ARG A O 1
ATOM 1491 N N . ASN A 1 191 ? -13.621 51.086 6.914 1.00 105.89 280 ASN A N 1
ATOM 1492 C CA . ASN A 1 191 ? -14.781 50.264 6.540 1.00 105.76 280 ASN A CA 1
ATOM 1493 C C . ASN A 1 191 ? -14.595 48.770 6.831 1.00 103.50 280 ASN A C 1
ATOM 1494 O O . ASN A 1 191 ? -15.564 48.080 7.136 1.00 102.16 280 ASN A O 1
ATOM 1499 N N . ASN A 1 192 ? -13.360 48.284 6.719 1.00 103.38 281 ASN A N 1
ATOM 1500 C CA . ASN A 1 192 ? -12.988 46.938 7.168 1.00 107.81 281 ASN A CA 1
ATOM 1501 C C . ASN A 1 192 ? -12.871 46.905 8.702 1.00 111.46 281 ASN A C 1
ATOM 1502 O O . ASN A 1 192 ? -11.862 47.368 9.248 1.00 111.37 281 ASN A O 1
ATOM 1507 N N . PRO A 1 193 ? -13.879 46.334 9.404 1.00 115.84 282 PRO A N 1
ATOM 1508 C CA . PRO A 1 193 ? -13.739 46.257 10.862 1.00 114.99 282 PRO A CA 1
ATOM 1509 C C . PRO A 1 193 ? -12.693 45.205 11.227 1.00 111.21 282 PRO A C 1
ATOM 1510 O O . PRO A 1 193 ? -12.580 44.184 10.546 1.00 111.91 282 PRO A O 1
ATOM 1514 N N . GLY A 1 194 ? -11.912 45.473 12.266 1.00 106.13 283 GLY A N 1
ATOM 1515 C CA . GLY A 1 194 ? -10.720 44.675 12.550 1.00 107.19 283 GLY A CA 1
ATOM 1516 C C . GLY A 1 194 ? -9.465 45.352 12.030 1.00 107.13 283 GLY A C 1
ATOM 1517 O O . GLY A 1 194 ? -8.394 45.189 12.613 1.00 108.16 283 GLY A O 1
ATOM 1518 N N . MET A 1 195 ? -9.586 46.090 10.924 1.00 106.61 284 MET A N 1
ATOM 1519 C CA . MET A 1 195 ? -8.550 47.042 10.503 1.00 101.17 284 MET A CA 1
ATOM 1520 C C . MET A 1 195 ? -8.771 48.443 11.083 1.00 98.02 284 MET A C 1
ATOM 1521 O O . MET A 1 195 ? -7.802 49.135 11.378 1.00 101.40 284 MET A O 1
ATOM 1526 N N . LYS A 1 196 ? -10.033 48.844 11.250 1.00 95.67 285 LYS A N 1
ATOM 1527 C CA . LYS A 1 196 ? -10.416 50.144 11.851 1.00 96.98 285 LYS A CA 1
ATOM 1528 C C . LYS A 1 196 ? -9.498 50.622 12.989 1.00 100.07 285 LYS A C 1
ATOM 1529 O O . LYS A 1 196 ? -9.140 51.796 13.046 1.00 102.71 285 LYS A O 1
ATOM 1535 N N . SER A 1 197 ? -9.131 49.703 13.882 1.00 104.38 286 SER A N 1
ATOM 1536 C CA . SER A 1 197 ? -8.149 49.962 14.952 1.00 102.11 286 SER A CA 1
ATOM 1537 C C . SER A 1 197 ? -6.828 50.524 14.414 1.00 100.47 286 SER A C 1
ATOM 1538 O O . SER A 1 197 ? -6.385 51.604 14.815 1.00 98.73 286 SER A O 1
ATOM 1541 N N . HIS A 1 198 ? -6.224 49.779 13.496 1.00 98.00 287 HIS A N 1
ATOM 1542 C CA . HIS A 1 198 ? -4.883 50.081 12.991 1.00 99.07 287 HIS A CA 1
ATOM 1543 C C . HIS A 1 198 ? -4.900 51.256 12.006 1.00 94.82 287 HIS A C 1
ATOM 1544 O O . HIS A 1 198 ? -3.936 52.016 11.932 1.00 92.56 287 HIS A O 1
ATOM 1551 N N . ALA A 1 199 ? -5.989 51.391 11.249 1.00 87.97 288 ALA A N 1
ATOM 1552 C CA . ALA A 1 199 ? -6.159 52.505 10.321 1.00 85.68 288 ALA A CA 1
ATOM 1553 C C . ALA A 1 199 ? -6.168 53.829 11.067 1.00 85.39 288 ALA A C 1
ATOM 1554 O O . ALA A 1 199 ? -5.422 54.741 10.718 1.00 85.25 288 ALA A O 1
ATOM 1556 N N . ASP A 1 200 ? -7.007 53.916 12.099 1.00 87.59 289 ASP A N 1
ATOM 1557 C CA . ASP A 1 200 ? -7.089 55.110 12.955 1.00 87.88 289 ASP A CA 1
ATOM 1558 C C . ASP A 1 200 ? -5.728 55.489 13.541 1.00 84.29 289 ASP A C 1
ATOM 1559 O O . ASP A 1 200 ? -5.411 56.668 13.663 1.00 84.20 289 ASP A O 1
ATOM 1564 N N . LYS A 1 201 ? -4.930 54.485 13.883 1.00 84.39 290 LYS A N 1
ATOM 1565 C CA . LYS A 1 201 ? -3.568 54.701 14.363 1.00 85.08 290 LYS A CA 1
ATOM 1566 C C . LYS A 1 201 ? -2.695 55.320 13.270 1.00 84.28 290 LYS A C 1
ATOM 1567 O O . LYS A 1 201 ? -1.972 56.278 13.527 1.00 86.99 290 LYS A O 1
ATOM 1573 N N . LEU A 1 202 ? -2.781 54.783 12.055 1.00 85.85 291 LEU A N 1
ATOM 1574 C CA . LEU A 1 202 ? -2.054 55.342 10.909 1.00 85.08 291 LEU A CA 1
ATOM 1575 C C . LEU A 1 202 ? -2.488 56.772 10.569 1.00 86.30 291 LEU A C 1
ATOM 1576 O O . LEU A 1 202 ? -1.643 57.602 10.232 1.00 90.58 291 LEU A O 1
ATOM 1581 N N . GLU A 1 203 ? -3.787 57.060 10.660 1.00 83.22 292 GLU A N 1
ATOM 1582 C CA . GLU A 1 203 ? -4.274 58.433 10.475 1.00 82.83 292 GLU A CA 1
ATOM 1583 C C . GLU A 1 203 ? -3.578 59.395 11.441 1.00 83.15 292 GLU A C 1
ATOM 1584 O O . GLU A 1 203 ? -3.126 60.460 11.029 1.00 87.18 292 GLU A O 1
ATOM 1590 N N . ARG A 1 204 ? -3.467 59.006 12.708 1.00 83.58 293 ARG A N 1
ATOM 1591 C CA . ARG A 1 204 ? -2.761 59.819 13.698 1.00 84.86 293 ARG A CA 1
ATOM 1592 C C . ARG A 1 204 ? -1.272 59.952 13.363 1.00 84.79 293 ARG A C 1
ATOM 1593 O O . ARG A 1 204 ? -0.736 61.058 13.378 1.00 89.87 293 ARG A O 1
ATOM 1601 N N . TYR A 1 205 ? -0.625 58.838 13.030 1.00 84.10 294 TYR A N 1
ATOM 1602 C CA . TYR A 1 205 ? 0.803 58.833 12.674 1.00 83.01 294 TYR A CA 1
ATOM 1603 C C . TYR A 1 205 ? 1.146 59.787 11.526 1.00 85.08 294 TYR A C 1
ATOM 1604 O O . TYR A 1 205 ? 2.180 60.452 11.569 1.00 89.25 294 TYR A O 1
ATOM 1613 N N . LEU A 1 206 ? 0.282 59.850 10.512 1.00 85.48 295 LEU A N 1
ATOM 1614 C CA . LEU A 1 206 ? 0.455 60.792 9.400 1.00 85.60 295 LEU A CA 1
ATOM 1615 C C . LEU A 1 206 ? 0.303 62.240 9.867 1.00 86.61 295 LEU A C 1
ATOM 1616 O O . LEU A 1 206 ? 1.139 63.089 9.550 1.00 92.59 295 LEU A O 1
ATOM 1621 N N . LEU A 1 207 ? -0.747 62.508 10.639 1.00 84.67 296 LEU A N 1
ATOM 1622 C CA . LEU A 1 207 ? -1.002 63.852 11.171 1.00 85.18 296 LEU A CA 1
ATOM 1623 C C . LEU A 1 207 ? 0.103 64.392 12.086 1.00 85.57 296 LEU A C 1
ATOM 1624 O O . LEU A 1 207 ? 0.283 65.605 12.178 1.00 94.09 296 LEU A O 1
ATOM 1629 N N . LEU A 1 208 ? 0.828 63.503 12.758 1.00 84.29 297 LEU A N 1
ATOM 1630 C CA . LEU A 1 208 ? 1.933 63.900 13.631 1.00 85.30 297 LEU A CA 1
ATOM 1631 C C . LEU A 1 208 ? 3.295 63.933 12.921 1.00 84.57 297 LEU A C 1
ATOM 1632 O O . LEU A 1 208 ? 4.276 64.364 13.522 1.00 88.59 297 LEU A O 1
ATOM 1637 N N . THR A 1 209 ? 3.359 63.493 11.663 1.00 83.84 298 THR A N 1
ATOM 1638 C CA . THR A 1 209 ? 4.614 63.464 10.897 1.00 85.08 298 THR A CA 1
ATOM 1639 C C . THR A 1 209 ? 4.582 64.255 9.571 1.00 85.80 298 THR A C 1
ATOM 1640 O O . THR A 1 209 ? 5.541 64.186 8.798 1.00 85.69 298 THR A O 1
ATOM 1644 N N . SER A 1 210 ? 3.515 65.013 9.312 1.00 84.19 299 SER A N 1
ATOM 1645 C CA . SER A 1 210 ? 3.352 65.677 8.015 1.00 85.09 299 SER A CA 1
ATOM 1646 C C . SER A 1 210 ? 2.309 66.791 8.048 1.00 86.65 299 SER A C 1
ATOM 1647 O O . SER A 1 210 ? 1.129 66.512 8.191 1.00 87.84 299 SER A O 1
ATOM 1650 N N . GLU A 1 211 ? 2.753 68.040 7.892 1.00 89.94 300 GLU A N 1
ATOM 1651 C CA . GLU A 1 211 ? 1.848 69.203 7.836 1.00 94.55 300 GLU A CA 1
ATOM 1652 C C . GLU A 1 211 ? 0.881 69.168 6.641 1.00 89.16 300 GLU A C 1
ATOM 1653 O O . GLU A 1 211 ? -0.293 69.511 6.783 1.00 83.51 300 GLU A O 1
ATOM 1659 N N . SER A 1 212 ? 1.376 68.755 5.474 1.00 88.16 301 SER A N 1
ATOM 1660 C CA . SER A 1 212 ? 0.534 68.622 4.272 1.00 88.50 301 SER A CA 1
ATOM 1661 C C . SER A 1 212 ? -0.676 67.696 4.475 1.00 88.78 301 SER A C 1
ATOM 1662 O O . SER A 1 212 ? -1.740 67.933 3.897 1.00 88.03 301 SER A O 1
ATOM 1665 N N . SER A 1 213 ? -0.512 66.668 5.312 1.00 87.11 302 SER A N 1
ATOM 1666 C CA . SER A 1 213 ? -1.599 65.729 5.635 1.00 85.99 302 SER A CA 1
ATOM 1667 C C . SER A 1 213 ? -2.858 66.376 6.234 1.00 84.46 302 SER A C 1
ATOM 1668 O O . SER A 1 213 ? -3.958 65.869 6.029 1.00 79.00 302 SER A O 1
ATOM 1671 N N . HIS A 1 214 ? -2.694 67.497 6.939 1.00 86.38 303 HIS A N 1
ATOM 1672 C CA . HIS A 1 214 ? -3.776 68.113 7.726 1.00 86.76 303 HIS A CA 1
ATOM 1673 C C . HIS A 1 214 ? -4.916 68.614 6.850 1.00 88.30 303 HIS A C 1
ATOM 1674 O O . HIS A 1 214 ? -6.076 68.277 7.081 1.00 90.42 303 HIS A O 1
ATOM 1681 N N . LYS A 1 215 ? -4.578 69.423 5.851 1.00 92.98 304 LYS A N 1
ATOM 1682 C CA . LYS A 1 215 ? -5.577 69.951 4.927 1.00 98.85 304 LYS A CA 1
ATOM 1683 C C . LYS A 1 215 ? -6.232 68.815 4.132 1.00 97.25 304 LYS A C 1
ATOM 1684 O O . LYS A 1 215 ? -7.456 68.770 4.013 1.00 96.61 304 LYS A O 1
ATOM 1690 N N . THR A 1 216 ? -5.417 67.889 3.629 1.00 94.07 305 THR A N 1
ATOM 1691 C CA . THR A 1 216 ? -5.909 66.747 2.856 1.00 90.87 305 THR A CA 1
ATOM 1692 C C . THR A 1 216 ? -6.858 65.871 3.670 1.00 92.38 305 THR A C 1
ATOM 1693 O O . THR A 1 216 ? -7.963 65.567 3.222 1.00 95.62 305 THR A O 1
ATOM 1697 N N . MET A 1 217 ? -6.417 65.484 4.865 1.00 92.58 306 MET A N 1
ATOM 1698 C CA . MET A 1 217 ? -7.206 64.639 5.776 1.00 93.06 306 MET A CA 1
ATOM 1699 C C . MET A 1 217 ? -8.564 65.258 6.122 1.00 91.77 306 MET A C 1
ATOM 1700 O O . MET A 1 217 ? -9.578 64.561 6.133 1.00 92.47 306 MET A O 1
ATOM 1705 N N . ALA A 1 218 ? -8.568 66.558 6.411 1.00 91.19 307 ALA A N 1
ATOM 1706 C CA . ALA A 1 218 ? -9.799 67.296 6.706 1.00 91.59 307 ALA A CA 1
ATOM 1707 C C . ALA A 1 218 ? -10.790 67.278 5.540 1.00 93.69 307 ALA A C 1
ATOM 1708 O O . ALA A 1 218 ? -11.997 67.217 5.758 1.00 96.80 307 ALA A O 1
ATOM 1710 N N . ASP A 1 219 ? -10.273 67.329 4.311 1.00 95.08 308 ASP A N 1
ATOM 1711 C CA . ASP A 1 219 ? -11.107 67.237 3.106 1.00 95.04 308 ASP A CA 1
ATOM 1712 C C . ASP A 1 219 ? -11.676 65.831 2.916 1.00 90.48 308 ASP A C 1
ATOM 1713 O O . ASP A 1 219 ? -12.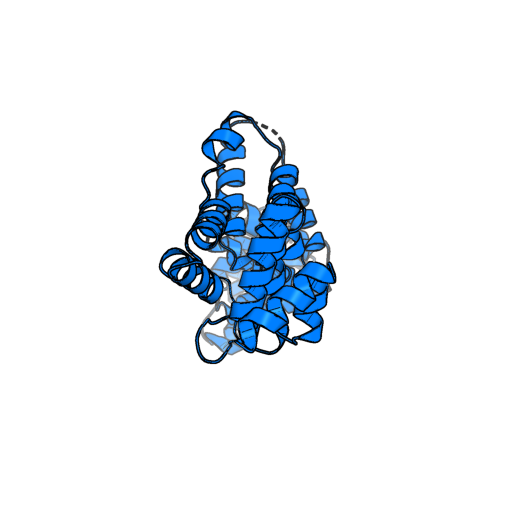819 65.684 2.480 1.00 91.97 308 ASP A O 1
ATOM 1718 N N . VAL A 1 220 ? -10.880 64.812 3.240 1.00 86.88 309 VAL A N 1
ATOM 1719 C CA . VAL A 1 220 ? -11.318 63.409 3.156 1.00 87.37 309 VAL A CA 1
ATOM 1720 C C . VAL A 1 220 ? -12.441 63.085 4.155 1.00 87.29 309 VAL A C 1
ATOM 1721 O O . VAL A 1 220 ? -13.399 62.389 3.802 1.00 91.01 309 VAL A O 1
ATOM 1725 N N . TRP A 1 221 ? -12.318 63.582 5.385 1.00 83.67 310 TRP A N 1
ATOM 1726 C CA . TRP A 1 221 ? -13.380 63.444 6.387 1.00 81.87 310 TRP A CA 1
ATOM 1727 C C . TRP A 1 221 ? -14.646 64.182 5.973 1.00 83.97 310 TRP A C 1
ATOM 1728 O O . TRP A 1 221 ? -15.749 63.679 6.170 1.00 86.51 310 TRP A O 1
ATOM 1739 N N . LEU A 1 222 ? -14.475 65.378 5.411 1.00 89.66 311 LEU A N 1
ATOM 1740 C CA . LEU A 1 222 ? -15.600 66.229 5.016 1.00 91.15 311 LEU A CA 1
ATOM 1741 C C . LEU A 1 222 ? -16.374 65.631 3.846 1.00 91.91 311 LEU A C 1
ATOM 1742 O O . LEU A 1 222 ? -17.604 65.659 3.849 1.00 92.97 311 LEU A O 1
ATOM 1747 N N . LYS A 1 223 ? -15.656 65.085 2.862 1.00 94.26 312 LYS A N 1
ATOM 1748 C CA . LYS A 1 223 ? -16.280 64.347 1.752 1.00 95.92 312 LYS A CA 1
ATOM 1749 C C . LYS A 1 223 ? -16.993 63.084 2.241 1.00 94.23 312 LYS A C 1
ATOM 1750 O O . LYS A 1 223 ? -18.071 62.754 1.750 1.00 96.47 312 LYS A O 1
ATOM 1756 N N . ALA A 1 224 ? -16.387 62.390 3.204 1.00 90.88 313 ALA A N 1
ATOM 1757 C CA . ALA A 1 224 ? -17.009 61.227 3.846 1.00 89.25 313 ALA A CA 1
ATOM 1758 C C . ALA A 1 224 ? -18.092 61.595 4.874 1.00 91.22 313 ALA A C 1
ATOM 1759 O O . ALA A 1 224 ? -18.706 60.704 5.459 1.00 91.81 313 ALA A O 1
ATOM 1761 N N . ARG A 1 225 ? -18.299 62.895 5.109 1.00 95.60 314 ARG A N 1
ATOM 1762 C CA . ARG A 1 225 ? -19.346 63.417 5.989 1.00 97.75 314 ARG A CA 1
ATOM 1763 C C . ARG A 1 225 ? -19.189 62.932 7.434 1.00 94.79 314 ARG A C 1
ATOM 1764 O O . ARG A 1 225 ? -20.178 62.728 8.139 1.00 97.49 314 ARG A O 1
ATOM 1772 N N . GLU A 1 226 ? -17.940 62.776 7.872 1.00 92.26 315 GLU A N 1
ATOM 1773 C CA . GLU A 1 226 ? -17.644 62.265 9.209 1.00 94.26 315 GLU A CA 1
ATOM 1774 C C . GLU A 1 226 ? -18.044 63.314 10.242 1.00 93.55 315 GLU A C 1
ATOM 1775 O O . GLU A 1 226 ? -17.791 64.502 10.047 1.00 95.62 315 GLU A O 1
ATOM 1781 N N . THR A 1 227 ? -18.674 62.873 11.329 1.00 92.59 316 THR A N 1
ATOM 1782 C CA . THR A 1 227 ? -19.122 63.785 12.383 1.00 91.66 316 THR A CA 1
ATOM 1783 C C . THR A 1 227 ? -17.930 64.275 13.212 1.00 89.25 316 THR A C 1
ATOM 1784 O O . THR A 1 227 ? -16.918 63.573 13.304 1.00 85.93 316 THR A O 1
ATOM 1788 N N . PRO A 1 228 ? -18.046 65.475 13.823 1.00 87.05 317 PRO A N 1
ATOM 1789 C CA . PRO A 1 228 ? -17.042 65.917 14.796 1.00 87.02 317 PRO A CA 1
ATOM 1790 C C . PRO A 1 228 ? -16.773 64.884 15.894 1.00 89.86 317 PRO A C 1
ATOM 1791 O O . PRO A 1 228 ? -15.626 64.739 16.327 1.00 92.79 317 PRO A O 1
ATOM 1795 N N . GLU A 1 229 ? -17.818 64.168 16.315 1.00 93.58 318 GLU A N 1
ATOM 1796 C CA . GLU A 1 229 ? -17.701 63.139 17.348 1.00 95.43 318 GLU A CA 1
ATOM 1797 C C . GLU A 1 229 ? -16.843 61.961 16.882 1.00 92.78 318 GLU A C 1
ATOM 1798 O O . GLU A 1 229 ? -16.006 61.468 17.641 1.00 88.27 318 GLU A O 1
ATOM 1804 N N . GLU A 1 230 ? -17.043 61.522 15.640 1.00 92.55 319 GLU A N 1
ATOM 1805 C CA . GLU A 1 230 ? -16.232 60.436 15.082 1.00 95.31 319 GLU A CA 1
ATOM 1806 C C . GLU A 1 230 ? -14.754 60.846 14.999 1.00 93.43 319 GLU A C 1
ATOM 1807 O O . GLU A 1 230 ? -13.885 60.092 15.434 1.00 89.82 319 GLU A O 1
ATOM 1813 N N . VAL A 1 231 ? -14.482 62.050 14.492 1.00 90.57 320 VAL A N 1
ATOM 1814 C CA . VAL A 1 231 ? -13.102 62.538 14.347 1.00 87.34 320 VAL A CA 1
ATOM 1815 C C . VAL A 1 231 ? -12.425 62.672 15.717 1.00 88.17 320 VAL A C 1
ATOM 1816 O O . VAL A 1 231 ? -11.272 62.261 15.885 1.00 84.32 320 VAL A O 1
ATOM 1820 N N . PHE A 1 232 ? -13.148 63.237 16.685 1.00 89.17 321 PHE A N 1
ATOM 1821 C CA . PHE A 1 232 ? -12.708 63.279 18.091 1.00 91.63 321 PHE A CA 1
ATOM 1822 C C . PHE A 1 232 ? -12.297 61.888 18.593 1.00 92.14 321 PHE A C 1
ATOM 1823 O O . PHE A 1 232 ? -11.336 61.760 19.355 1.00 90.26 321 PHE A O 1
ATOM 1831 N N . ARG A 1 233 ? -13.044 60.868 18.169 1.00 94.90 322 ARG A N 1
ATOM 1832 C CA . ARG A 1 233 ? -12.757 59.467 18.500 1.00 97.51 322 ARG A CA 1
ATOM 1833 C C . ARG A 1 233 ? -11.509 58.934 17.786 1.00 93.63 322 ARG A C 1
ATOM 1834 O O . ARG A 1 233 ? -10.708 58.238 18.403 1.00 92.71 322 ARG A O 1
ATOM 1842 N N . ILE A 1 234 ? -11.346 59.261 16.500 1.00 92.56 323 ILE A N 1
ATOM 1843 C CA . ILE A 1 234 ? -10.156 58.856 15.724 1.00 87.91 323 ILE A CA 1
ATOM 1844 C C . ILE A 1 234 ? -8.891 59.432 16.351 1.00 86.78 323 ILE A C 1
ATOM 1845 O O . ILE A 1 234 ? -7.895 58.728 16.517 1.00 87.09 323 ILE A O 1
ATOM 1850 N N . LEU A 1 235 ? -8.948 60.716 16.695 1.00 88.33 324 LEU A N 1
ATOM 1851 C CA . LEU A 1 235 ? -7.806 61.429 17.276 1.00 89.52 324 LEU A CA 1
ATOM 1852 C C . LEU A 1 235 ? -7.533 61.048 18.734 1.00 91.60 324 LEU A C 1
ATOM 1853 O O . LEU A 1 235 ? -6.455 61.347 19.254 1.00 88.90 324 LEU A O 1
ATOM 1858 N N . ARG A 1 236 ? -8.509 60.404 19.381 1.00 95.17 325 ARG A N 1
ATOM 1859 C CA . ARG A 1 236 ? -8.393 59.915 20.756 1.00 97.40 325 ARG A CA 1
ATOM 1860 C C . ARG A 1 236 ? -8.050 61.063 21.705 1.00 97.64 325 ARG A C 1
ATOM 1861 O O . ARG A 1 236 ? -7.107 60.993 22.494 1.00 99.67 325 ARG A O 1
ATOM 1869 N N . LEU A 1 237 ? -8.849 62.125 21.596 1.00 96.90 326 LEU A N 1
ATOM 1870 C CA . LEU A 1 237 ? -8.684 63.340 22.400 1.00 96.80 326 LEU A CA 1
ATOM 1871 C C . LEU A 1 237 ? -9.265 63.203 23.810 1.00 97.03 326 LEU A C 1
ATOM 1872 O O . LEU A 1 237 ? -8.979 64.028 24.680 1.00 98.85 326 LEU A O 1
ATOM 1877 N N . ALA A 1 238 ? -10.077 62.168 24.030 1.00 98.51 327 ALA A N 1
ATOM 1878 C CA . ALA A 1 238 ? -10.517 61.792 25.375 1.00 98.59 327 ALA A CA 1
ATOM 1879 C C . ALA A 1 238 ? -9.349 61.378 26.285 1.00 98.91 327 ALA A C 1
ATOM 1880 O O . ALA A 1 238 ? -9.405 61.595 27.491 1.00 96.85 327 ALA A O 1
ATOM 1882 N N . GLU A 1 239 ? -8.298 60.792 25.706 1.00 103.55 328 GLU A N 1
ATOM 1883 C CA . GLU A 1 239 ? -7.069 60.463 26.454 1.00 108.16 328 GLU A CA 1
ATOM 1884 C C . GLU A 1 239 ? -6.355 61.708 26.997 1.00 108.22 328 GLU A C 1
ATOM 1885 O O . GLU A 1 239 ? -6.708 62.841 26.659 1.00 107.89 328 GLU A O 1
ATOM 1891 N N . LYS A 1 240 ? -5.361 61.473 27.850 1.00 111.19 329 LYS A N 1
ATOM 1892 C CA . LYS A 1 240 ? -4.520 62.537 28.402 1.00 117.72 329 LYS A CA 1
ATOM 1893 C C . LYS A 1 240 ? -3.570 63.085 27.331 1.00 121.09 329 LYS A C 1
ATOM 1894 O O . LYS A 1 240 ? -3.150 62.349 26.433 1.00 120.34 329 LYS A O 1
ATOM 1900 N N . GLN A 1 241 ? -3.227 64.370 27.447 1.00 123.30 330 GLN A N 1
ATOM 1901 C CA . GLN A 1 241 ? -2.380 65.067 26.471 1.00 123.97 330 GLN A CA 1
ATOM 1902 C C . GLN A 1 241 ? -1.030 65.432 27.095 1.00 119.81 330 GLN A C 1
ATOM 1903 O O . GLN A 1 241 ? -0.050 65.681 26.389 1.00 115.24 330 GLN A O 1
ATOM 1909 N N . ASP A 1 246 ? -4.670 74.278 24.186 1.00 123.70 335 ASP A N 1
ATOM 1910 C CA . ASP A 1 246 ? -4.359 75.555 23.534 1.00 130.52 335 ASP A CA 1
ATOM 1911 C C . ASP A 1 246 ? -2.919 75.644 22.997 1.00 126.62 335 ASP A C 1
ATOM 1912 O O . ASP A 1 246 ? -2.533 76.664 22.420 1.00 116.42 335 ASP A O 1
ATOM 1917 N N . ASP A 1 247 ? -2.129 74.595 23.228 1.00 127.91 336 ASP A N 1
ATOM 1918 C CA . ASP A 1 247 ? -0.826 74.410 22.585 1.00 125.23 336 ASP A CA 1
ATOM 1919 C C . ASP A 1 247 ? -0.800 73.045 21.868 1.00 118.35 336 ASP A C 1
ATOM 1920 O O . ASP A 1 247 ? 0.269 72.513 21.558 1.00 110.00 336 ASP A O 1
ATOM 1925 N N . ASN A 1 248 ? -1.991 72.512 21.581 1.00 114.05 337 ASN A N 1
ATOM 1926 C CA . ASN A 1 248 ? -2.176 71.148 21.103 1.00 108.87 337 ASN A CA 1
ATOM 1927 C C . ASN A 1 248 ? -2.594 71.165 19.631 1.00 105.00 337 ASN A C 1
ATOM 1928 O O . ASN A 1 248 ? -3.696 71.611 19.293 1.00 101.26 337 ASN A O 1
ATOM 1933 N N . ARG A 1 249 ? -1.709 70.669 18.768 1.00 101.34 338 ARG A N 1
ATOM 1934 C CA . ARG A 1 249 ? -1.934 70.663 17.318 1.00 100.38 338 ARG A CA 1
ATOM 1935 C C . ARG A 1 249 ? -3.152 69.833 16.901 1.00 95.51 338 ARG A C 1
ATOM 1936 O O . ARG A 1 249 ? -3.897 70.240 16.009 1.00 95.55 338 ARG A O 1
ATOM 1944 N N . MET A 1 250 ? -3.358 68.690 17.555 1.00 92.87 339 MET A N 1
ATOM 1945 C CA . MET A 1 250 ? -4.515 67.825 17.274 1.00 89.70 339 MET A CA 1
ATOM 1946 C C . MET A 1 250 ? -5.834 68.474 17.691 1.00 85.29 339 MET A C 1
ATOM 1947 O O . MET A 1 250 ? -6.829 68.366 16.976 1.00 85.55 339 MET A O 1
ATOM 1952 N N . LEU A 1 251 ? -5.844 69.140 18.843 1.00 82.79 340 LEU A N 1
ATOM 1953 C CA . LEU A 1 251 ? -7.037 69.848 19.307 1.00 83.53 340 LEU A CA 1
ATOM 1954 C C . LEU A 1 251 ? -7.425 70.949 18.329 1.00 83.66 340 LEU A C 1
ATOM 1955 O O . LEU A 1 251 ? -8.594 71.073 17.976 1.00 83.02 340 LEU A O 1
ATOM 1960 N N . ASN A 1 252 ? -6.442 71.737 17.893 1.00 87.35 341 ASN A N 1
ATOM 1961 C CA . ASN A 1 252 ? -6.679 72.807 16.923 1.00 91.90 341 ASN A CA 1
ATOM 1962 C C . ASN A 1 252 ? -7.286 72.237 15.643 1.00 90.87 341 ASN A C 1
ATOM 1963 O O . ASN A 1 252 ? -8.325 72.707 15.174 1.00 88.31 341 ASN A O 1
ATOM 1968 N N . LEU A 1 253 ? -6.642 71.201 15.113 1.00 88.23 342 LEU A N 1
ATOM 1969 C CA . LEU A 1 253 ? -7.109 70.503 13.916 1.00 88.16 342 LEU A CA 1
ATOM 1970 C C . LEU A 1 253 ? -8.551 70.037 14.041 1.00 86.36 342 LEU A C 1
ATOM 1971 O O . LEU A 1 253 ? -9.340 70.224 13.115 1.00 90.63 342 LEU A O 1
ATOM 1976 N N . TRP A 1 254 ? -8.890 69.436 15.181 1.00 85.58 343 TRP A N 1
ATOM 1977 C CA . TRP A 1 254 ? -10.259 68.977 15.426 1.00 85.35 343 TRP A CA 1
ATOM 1978 C C . TRP A 1 254 ? -11.256 70.137 15.433 1.00 83.47 343 TRP A C 1
ATOM 1979 O O . TRP A 1 254 ? -12.321 70.050 14.818 1.00 84.68 343 TRP A O 1
ATOM 1990 N N . LEU A 1 255 ? -10.901 71.212 16.128 1.00 81.01 344 LEU A N 1
ATOM 1991 C CA . LEU A 1 255 ? -11.742 72.405 16.188 1.00 82.00 344 LEU A CA 1
ATOM 1992 C C . LEU A 1 255 ? -11.938 73.038 14.811 1.00 82.03 344 LEU A C 1
ATOM 1993 O O . LEU A 1 255 ? -13.038 73.505 14.503 1.00 85.21 344 LEU A O 1
ATOM 1998 N N . ARG A 1 256 ? -10.881 73.043 13.994 1.00 80.34 345 ARG A N 1
ATOM 1999 C CA . ARG A 1 256 ? -10.961 73.557 12.620 1.00 80.42 345 ARG A CA 1
ATOM 2000 C C . ARG A 1 256 ? -11.832 72.683 11.725 1.00 82.06 345 ARG A C 1
ATOM 2001 O O . ARG A 1 256 ? -12.613 73.208 10.927 1.00 81.01 345 ARG A O 1
ATOM 2009 N N . TYR A 1 257 ? -11.703 71.362 11.847 1.00 82.53 346 TYR A N 1
ATOM 2010 C CA . TYR A 1 257 ? -12.616 70.461 11.144 1.00 84.08 346 TYR A CA 1
ATOM 2011 C C . TYR A 1 257 ? -14.054 70.713 11.578 1.00 83.07 346 TYR A C 1
ATOM 2012 O O . TYR A 1 257 ? -14.944 70.818 10.737 1.00 82.77 346 TYR A O 1
ATOM 2021 N N . THR A 1 258 ? -14.266 70.803 12.890 1.00 83.73 347 THR A N 1
ATOM 2022 C CA . THR A 1 258 ? -15.598 71.010 13.456 1.00 84.42 347 THR A CA 1
ATOM 2023 C C . THR A 1 258 ? -16.278 72.271 12.918 1.00 87.03 347 THR A C 1
ATOM 2024 O O . THR A 1 258 ? -17.476 72.240 12.632 1.00 90.81 347 THR A O 1
ATOM 2028 N N . GLN A 1 259 ? -15.529 73.364 12.766 1.00 90.38 348 GLN A N 1
ATOM 2029 C CA . GLN A 1 259 ? -16.111 74.603 12.222 1.00 94.76 348 GLN A CA 1
ATOM 2030 C C . GLN A 1 259 ? -16.426 74.473 10.725 1.00 94.43 348 GLN A C 1
ATOM 2031 O O . GLN A 1 259 ? -17.419 75.033 10.255 1.00 96.50 348 GLN A O 1
ATOM 2037 N N . THR A 1 260 ? -15.588 73.735 9.993 1.00 95.45 349 THR A N 1
ATOM 2038 C CA . THR A 1 260 ? -15.865 73.394 8.592 1.00 94.81 349 THR A CA 1
ATOM 2039 C C . THR A 1 260 ? -17.157 72.584 8.484 1.00 94.87 349 THR A C 1
ATOM 2040 O O . THR A 1 260 ? -18.010 72.884 7.650 1.00 97.28 349 THR A O 1
ATOM 2044 N N . TYR A 1 261 ? -17.293 71.576 9.344 1.00 96.24 350 TYR A N 1
ATOM 2045 C CA . TYR A 1 261 ? -18.500 70.744 9.409 1.00 98.42 350 TYR A CA 1
ATOM 2046 C C . TYR A 1 261 ? -19.735 71.606 9.667 1.00 98.16 350 TYR A C 1
ATOM 2047 O O . TYR A 1 261 ? -20.724 71.520 8.939 1.00 98.18 350 TYR A O 1
ATOM 2056 N N . ARG A 1 262 ? -19.647 72.445 10.696 1.00 101.03 351 ARG A N 1
ATOM 2057 C CA . ARG A 1 262 ? -20.685 73.424 11.021 1.00 105.22 351 ARG A CA 1
ATOM 2058 C C . ARG A 1 262 ? -20.991 74.347 9.835 1.00 108.11 351 ARG A C 1
ATOM 2059 O O . ARG A 1 262 ? -22.146 74.663 9.589 1.00 110.29 351 ARG A O 1
ATOM 2067 N N . ASP A 1 263 ? -19.961 74.772 9.107 1.00 110.88 352 ASP A N 1
ATOM 2068 C CA . ASP A 1 263 ? -20.142 75.646 7.940 1.00 112.72 352 ASP A CA 1
ATOM 2069 C C . ASP A 1 263 ? -20.799 74.944 6.743 1.00 110.91 352 ASP A C 1
ATOM 2070 O O . ASP A 1 263 ? -21.715 75.498 6.136 1.00 112.42 352 ASP A O 1
ATOM 2075 N N . LYS A 1 264 ? -20.340 73.735 6.418 1.00 112.54 353 LYS A N 1
ATOM 2076 C CA . LYS A 1 264 ? -20.712 73.056 5.161 1.00 113.42 353 LYS A CA 1
ATOM 2077 C C . LYS A 1 264 ? -21.810 71.986 5.247 1.00 113.25 353 LYS A C 1
ATOM 2078 O O . LYS A 1 264 ? -22.425 71.674 4.225 1.00 110.08 353 LYS A O 1
ATOM 2084 N N . ILE A 1 265 ? -22.048 71.414 6.430 1.00 111.57 354 ILE A N 1
ATOM 2085 C CA . ILE A 1 265 ? -22.888 70.210 6.540 1.00 110.34 354 ILE A CA 1
ATOM 2086 C C . ILE A 1 265 ? -24.086 70.330 7.489 1.00 114.90 354 ILE A C 1
ATOM 2087 O O . ILE A 1 265 ? -25.201 70.003 7.084 1.00 118.94 354 ILE A O 1
ATOM 2092 N N . ASP A 1 266 ? -23.869 70.771 8.729 1.00 118.62 355 ASP A N 1
ATOM 2093 C CA . ASP A 1 266 ? -24.930 70.749 9.751 1.00 120.61 355 ASP A CA 1
ATOM 2094 C C . ASP A 1 266 ? -25.476 72.117 10.179 1.00 127.92 355 ASP A C 1
ATOM 2095 O O . ASP A 1 266 ? -26.664 72.215 10.491 1.00 139.97 355 ASP A O 1
ATOM 2100 N N . LYS A 1 267 ? -24.631 73.153 10.233 1.00 129.44 356 LYS A N 1
ATOM 2101 C CA . LYS A 1 267 ? -25.046 74.492 10.713 1.00 128.83 356 LYS A CA 1
ATOM 2102 C C . LYS A 1 267 ? -25.572 74.478 12.158 1.00 119.83 356 LYS A C 1
ATOM 2103 O O . LYS A 1 267 ? -25.924 75.521 12.705 1.00 116.55 356 LYS A O 1
ATOM 2109 N N . ASN A 1 268 ? -25.579 73.295 12.770 1.00 114.68 357 ASN A N 1
ATOM 2110 C CA . ASN A 1 268 ? -26.237 73.040 14.039 1.00 114.77 357 ASN A CA 1
ATOM 2111 C C . ASN A 1 268 ? -25.428 72.054 14.906 1.00 110.38 357 ASN A C 1
ATOM 2112 O O . ASN A 1 268 ? -25.962 71.476 15.856 1.00 107.71 357 ASN A O 1
ATOM 2117 N N . ALA A 1 269 ? -24.137 71.894 14.592 1.00 106.93 358 ALA A N 1
ATOM 2118 C CA . ALA A 1 269 ? -23.245 70.970 15.285 1.00 103.46 358 ALA A CA 1
ATOM 2119 C C . ALA A 1 269 ? -22.596 71.744 16.426 1.00 104.67 358 ALA A C 1
ATOM 2120 O O . ALA A 1 269 ? -23.111 72.793 16.828 1.00 107.38 358 ALA A O 1
ATOM 2122 N N . PHE A 1 270 ? -21.483 71.241 16.960 1.00 104.04 359 PHE A N 1
ATOM 2123 C CA . PHE A 1 270 ? -20.761 71.977 17.992 1.00 104.26 359 PHE A CA 1
ATOM 2124 C C . PHE A 1 270 ? -20.303 73.334 17.456 1.00 102.41 359 PHE A C 1
ATOM 2125 O O . PHE A 1 270 ? -19.721 73.419 16.375 1.00 104.33 359 PHE A O 1
ATOM 2133 N N . SER A 1 271 ? -20.623 74.389 18.200 1.00 101.85 360 SER A N 1
ATOM 2134 C CA . SER A 1 271 ? -19.961 75.676 18.052 1.00 101.00 360 SER A CA 1
ATOM 2135 C C . SER A 1 271 ? -18.582 75.587 18.706 1.00 101.20 360 SER A C 1
ATOM 2136 O O . SER A 1 271 ? -18.245 74.579 19.339 1.00 99.72 360 SER A O 1
ATOM 2139 N N . ASP A 1 272 ? -17.795 76.647 18.555 1.00 101.72 361 ASP A N 1
ATOM 2140 C CA . ASP A 1 272 ? -16.465 76.719 19.164 1.00 101.97 361 ASP A CA 1
ATOM 2141 C C . ASP A 1 272 ? -16.542 76.445 20.667 1.00 99.69 361 ASP A C 1
ATOM 2142 O O . ASP A 1 272 ? -15.833 75.576 21.180 1.00 99.02 361 ASP A O 1
ATOM 2147 N N . ALA A 1 273 ? -17.433 77.164 21.349 1.00 98.02 362 ALA A N 1
ATOM 2148 C CA . ALA A 1 273 ? -17.625 77.016 22.794 1.00 97.26 362 ALA A CA 1
ATOM 2149 C C . ALA A 1 273 ? -18.061 75.604 23.166 1.00 98.44 362 ALA A C 1
ATOM 2150 O O . ALA A 1 273 ? -17.471 74.983 24.054 1.00 98.91 362 ALA A O 1
ATOM 2152 N N . GLU A 1 274 ? -19.081 75.106 22.470 1.00 100.52 363 GLU A N 1
ATOM 2153 C CA . GLU A 1 274 ? -19.624 73.760 22.708 1.00 100.93 363 GLU A CA 1
ATOM 2154 C C . GLU A 1 274 ? -18.577 72.664 22.494 1.00 99.04 363 GLU A C 1
ATOM 2155 O O . GLU A 1 274 ? -18.489 71.728 23.290 1.00 101.24 363 GLU A O 1
ATOM 2161 N N . ALA A 1 275 ? -17.789 72.795 21.426 1.00 96.36 364 ALA A N 1
ATOM 2162 C CA . ALA A 1 275 ? -16.698 71.859 21.130 1.00 94.56 364 ALA A CA 1
ATOM 2163 C C . ALA A 1 275 ? -15.664 71.806 22.256 1.00 94.00 364 ALA A C 1
ATOM 2164 O O . ALA A 1 275 ? -15.302 70.725 22.720 1.00 95.44 364 ALA A O 1
ATOM 2166 N N . LEU A 1 276 ? -15.202 72.975 22.694 1.00 93.93 365 LEU A N 1
ATOM 2167 C CA . LEU A 1 276 ? -14.287 73.071 23.838 1.00 94.99 365 LEU A CA 1
ATOM 2168 C C . LEU A 1 276 ? -14.863 72.432 25.103 1.00 96.70 365 LEU A C 1
ATOM 2169 O O . LEU A 1 276 ? -14.127 71.819 25.880 1.00 93.13 365 LEU A O 1
ATOM 2174 N N . GLN A 1 277 ? -16.174 72.589 25.299 1.00 100.53 366 GLN A N 1
ATOM 2175 C CA . GLN A 1 277 ? -16.880 71.964 26.421 1.00 103.19 366 GLN A CA 1
ATOM 2176 C C . GLN A 1 277 ? -16.836 70.441 26.294 1.00 100.74 366 GLN A C 1
ATOM 2177 O O . GLN A 1 277 ? -16.451 69.750 27.241 1.00 99.10 366 GLN A O 1
ATOM 2183 N N . PHE A 1 278 ? -17.202 69.936 25.114 1.00 99.34 367 PHE A N 1
ATOM 2184 C CA . PHE A 1 278 ? -17.114 68.501 24.804 1.00 98.24 367 PHE A CA 1
ATOM 2185 C C . PHE A 1 278 ? -15.722 67.936 25.108 1.00 96.77 367 PHE A C 1
ATOM 2186 O O . PHE A 1 278 ? -15.602 66.863 25.706 1.00 100.70 367 PHE A O 1
ATOM 2194 N N . PHE A 1 279 ? -14.685 68.669 24.700 1.00 95.91 368 PHE A N 1
ATOM 2195 C CA . PHE A 1 279 ? -13.296 68.291 24.974 1.00 94.76 368 PHE A CA 1
ATOM 2196 C C . PHE A 1 279 ? -13.008 68.184 26.477 1.00 99.25 368 PHE A C 1
ATOM 2197 O O . PHE A 1 279 ? -12.305 67.269 26.902 1.00 96.84 368 PHE A O 1
ATOM 2205 N N . ARG A 1 280 ? -13.551 69.111 27.267 1.00 110.08 369 ARG A N 1
ATOM 2206 C CA . ARG A 1 280 ? -13.467 69.044 28.734 1.00 117.90 369 ARG A CA 1
ATOM 2207 C C . ARG A 1 280 ? -14.414 67.967 29.294 1.00 121.88 369 ARG A C 1
ATOM 2208 O O . ARG A 1 280 ? -15.569 68.246 29.643 1.00 113.83 369 ARG A O 1
ATOM 2216 N N . LYS A 1 281 ? -13.910 66.736 29.368 1.00 128.81 370 LYS A N 1
ATOM 2217 C CA . LYS A 1 281 ? -14.703 65.579 29.786 1.00 128.96 370 LYS A CA 1
ATOM 2218 C C . LYS A 1 281 ? -13.794 64.403 30.165 1.00 124.27 370 LYS A C 1
ATOM 2219 O O . LYS A 1 281 ? -13.166 63.779 29.306 1.00 111.85 370 LYS A O 1
#

InterPro domains:
  IPR040786 RXLR phytopathogen effector protein, WY-domain [PF18634] (145-194)
  IPR040786 RXLR phytopathogen effector protein, WY-domain [PF18634] (243-292)
  IPR054463 RxLR effector PexRD54, WY domain [PF22748] (102-142)
  IPR054463 RxLR effector PexRD54, WY domain [PF22748] (205-240)
  IPR054463 RxLR effector PexRD54, WY domain [PF22748] (309-346)

B-factor: mean 98.91, std 14.78, range [70.52, 155.77]

Foldseek 3Di:
DVLVVVLVVCVVVVDQLVRLCVVLVVLVDQQDPPPCVSNVSSLVNLVVNCVVPNCVSQHLLNVVLVNLVRDAQVSVLVRLVVQCVDPPRNVVSVRNCVLQVLVCLVVVQVVLDALVVVCVVNPLLSNELNSVRRSSNVSSVVSVLSSVVPDDDALVNVLVSVCSSYPDVLSSLLSLVVCCVVPSCVVSSLVVLLVCQVVDPVSLVSNLVSCVVVLPALVVLCVSNVLVDDDVVDPSLVSSLVSNVVSCVPPPVPHDDSVRSVVVSVD

GO terms:
  GO:0042025 host cell nucleus (C, EXP)
  GO:0005576 extracellular region (C, EXP)
  GO:0030430 host cell cytoplasm (C, EXP)
  GO:0005515 protein binding (F, IPI)

Radius of gyration: 23.91 Å; Cα contacts (8 Å, |Δi|>4): 236; chains: 1; bounding box: 36×50×73 Å

Secondary structure (DSSP, 8-state):
-HHHHHHHHHHHHT--HHHHHHHTTGGGS---STT-HHHHHHHHHHHHHHHHH-GGGG-HHHHHHHHHTTS-HHHHHHHHHHHHTSTTTHHHHHHHHHHTS-TTHHHHHHHT--HHHHHHHTTGGGGGGGGGG-HHHHHHHHHHHHHHTT----HHHHHHHHHTT---HHHHHHHHHHHTTSTTTHHHHHHHHHHHHTT-SHHHHHHHHHHHHTT--HHHHHHHHTTTS-----HHHHHHHHHHHHHIIIIISSS--HHHHHHHH--

Nearest PDB structures (foldseek):
  5l7s-assembly1_A  TM=1.004E+00  e=2.922E-35  Phytophthora infestans
  5zc3-assembly1_B  TM=3.421E-01  e=1.598E-05  Phytophthora capsici
  5zc3-assembly1_A  TM=3.565E-01  e=6.853E-05  Phytophthora capsici
  5ulo-assembly1_B  TM=1.501E-01  e=2.170E+00  Homo sapiens
  8wjo-assembly1_B  TM=1.109E-01  e=6.066E+00  Saccharomyces cerevisiae S288C

=== Feature glossary ===
Feature key, reading from the visual/contextual features back to the raw sequence:

Rendered structure images. Structure images are PyMOL renders from six orthogonal camera directions. Cartoon representation draws helices as coils and strands as arrows; sticks shows the backbone as bonds; surface shows the solvent-excluded envelope. Rainbow coloring maps sequence position to hue (blue→red, N→C); chain coloring assigns a distinct color per polypeptide.

Contact-map, Ramachandran, and PAE plots. Three diagnostic plots accompany the record. The Cα contact map visualizes the tertiary structure as a 2D adjacency matrix (8 Å cutoff, sequence-local contacts suppressed). The Ramachandran plot shows the distribution of backbone (φ, ψ) torsions, with points in the α and β basins reflecting secondary structure content. The PAE plot shows AlphaFold's inter-residue confidence as a color matrix.

InterPro / GO / CATH / organism. The annotation block draws on four external resources. InterPro: which protein families and domains the sequence belongs to. GO: standardized terms for what the protein does, what process it participates in, and where in the cell it acts. CATH: which structural fold it has in the CATH hierarchy. Organism: the species of origin.

Nearest PDB structures. Structural nearest neighbors (via Foldseek easy-search vs the PDB). Reported per hit: target PDB id, E-value, and alignment TM-score. A TM-score above ~0.5 is the conventional threshold for 'same fold'.

Predicted aligned error. Predicted aligned error is AlphaFold's pairwise confidence. Unlike pLDDT (per-residue), PAE is per-residue-pair and captures whether two parts of the structure are correctly placed relative to each other. Units are ångströms of expected positional error.

Solvent-accessible surface area. SASA measures how much of the protein is reachable by solvent. It is computed by rolling a water-sized probe over the atomic surface and summing the exposed area (Å²). Per-residue SASA distinguishes core (buried, low SASA) from surface (exposed, high SASA) residues; total SASA is a whole-molecule size measure.

B-factor. Crystallographic B-factors measure how much each atom's electron density is smeared out, in Å². They rise in mobile loops and surface residues and fall in the buried interior. In AlphaFold models this column is repurposed to hold pLDDT instead.

pLDDT. For AlphaFold models, the B-factor field carries pLDDT — the model's own estimate of local accuracy on a 0–100 scale. Regions with pLDDT<50 should be treated as essentially unmodeled; they often correspond to intrinsically disordered segments.

Backbone torsions (φ/ψ). φ (phi) and ψ (psi) are the two rotatable backbone dihedrals per residue: φ is the C(i-1)–N–Cα–C torsion, ψ is the N–Cα–C–N(i+1) torsion, both in degrees on (−180°, 180°]. α-helical residues cluster near (−60°, −45°); β-strand residues near (−120°, +130°). A Ramachandran plot is simply a scatter of (φ, ψ) for every residue.

Radius of gyration, Cα contacts, bounding box. Radius of gyration (Rg) is the root-mean-square distance of Cα atoms from their centroid — a single number for overall size and compactness. A globular domain of N residues has Rg ≈ 2.2·N^0.38 Å; an extended or disordered chain has a much larger Rg. The Cα contact count is the number of residue pairs whose Cα atoms are within 8 Å and are more than four positions apart in sequence — a standard proxy for tertiary packing density. The bounding box is the smallest axis-aligned box enclosing all Cα atoms.

Secondary structure (3-state, P-SEA). Three-state secondary structure (P-SEA) collapses the eight DSSP classes into helix (a), strand (b), and coil (c). P-SEA assigns these from Cα geometry alone — distances and angles — without requiring backbone oxygens, so it works on any Cα trace.

Secondary structure (8-state, DSSP). Secondary structure is the local, repeating backbone conformation. DSSP classifies it into eight states by reading the hydrogen-bond network: three helix types (H, G, I), two β types (E, B), two non-regular types (T, S), and unstructured coil (-).

Foldseek 3Di. The Foldseek 3Di string encodes local tertiary geometry as a 20-letter alphabet — one character per residue — derived from the relative positions of nearby Cα atoms. Unlike the amino-acid sequence, 3Di is a direct function of the 3D structure, so two proteins with the same fold have similar 3Di strings even at low sequence identity.

mmCIF coordinates. Structure coordinates are given as an mmCIF _atom_site loop: one row per atom with element, residue name, chain id, sequence number, and x/y/z position in Å. Only the four main-chain atoms per residue are included here; side chains are omitted to keep the record compact.

Sequence. This is the polypeptide sequence — one letter per residue, N-terminus first. Length ranges from a few dozen residues for small domains to over a thousand for large multi-domain proteins.